Protein AF-A0A661STV4-F1 (afdb_monomer_lite)

Secondary structure (DSSP, 8-state):
--------------------PPP----------------------SSSHHHHHHHHHHHHHHHHHHHSHHHHHHHHHHHHHTTGGG---S-------HHHHHHHHHHHHHHHHHHHHHHHHHHHHHHHHHHHHHHHHHHHHHHHHPEEETTEEE--HHHHHHHHHHHHHHHHHHHHHHHHHHHTHHHHHHHHHHHHHHH--

Foldseek 3Di:
DDDDDDDDDDDDDDDDDDDDDPDDPDDDDDDDDDDDDDDDDDDDDPPPVVVVVVVVVVVVVVVVCVVPVPVVVVVVVVCVVVVVVPCPDVPDPPDDPVVVVVVVVVLVVLLVVLCVVCVVLVVVLVVLVVVLVVLVVVLVVLVVQWDQDPNDTDDPPVSVVVNVVSVVVNVVSVVVNVVSCVVCVVSVVVSVVSVVVVVVD

pLDDT: mean 72.21, std 23.41, range [28.67, 97.69]

Radius of gyration: 39.23 Å; chains: 1; bounding box: 104×73×67 Å

Sequence (201 aa):
MPGNLSLVTTALPRNAYCKALPHSQRKQNRFSGSSGIKQFGHYQNHAASSRIRLAETGIWVKSYFDRWPMQELNLRDLKSRVNIHRIVGYGKKTVDNTTVLMKIERLRSQIHRLENVLEEPLHQIREMENTLQIRIREETTYREKSRVVNGERKLSEDDMRMFQGIQKEISSLRRQIRNIRKADAKLFTSLKKKGRVRKNH

Structure (mmCIF, N/CA/C/O backbone):
data_AF-A0A661STV4-F1
#
_entry.id   AF-A0A661STV4-F1
#
loop_
_atom_site.group_PDB
_atom_site.id
_atom_site.type_symbol
_atom_site.label_atom_id
_atom_site.label_alt_id
_atom_site.label_comp_id
_atom_site.label_asym_id
_atom_site.label_entity_id
_atom_site.label_seq_id
_atom_site.pdbx_PDB_ins_code
_atom_site.Cartn_x
_atom_site.Cartn_y
_atom_site.Cartn_z
_atom_site.occupancy
_atom_site.B_iso_or_equiv
_atom_site.auth_seq_id
_atom_site.auth_comp_id
_atom_site.auth_asym_id
_atom_site.auth_atom_id
_atom_site.pdbx_PDB_model_num
ATOM 1 N N . MET A 1 1 ? -63.245 -7.785 -0.613 1.00 40.22 1 MET A N 1
ATOM 2 C CA . MET A 1 1 ? -63.088 -9.228 -0.882 1.00 40.22 1 MET A CA 1
ATOM 3 C C . MET A 1 1 ? -61.898 -9.744 -0.079 1.00 40.22 1 MET A C 1
ATOM 5 O O . MET A 1 1 ? -60.871 -9.074 -0.097 1.00 40.22 1 MET A O 1
ATOM 9 N N . PRO A 1 2 ? -62.084 -10.825 0.695 1.00 44.31 2 PRO A N 1
ATOM 10 C CA . PRO A 1 2 ? -61.129 -11.383 1.659 1.00 44.31 2 PRO A CA 1
ATOM 11 C C . PRO A 1 2 ? -60.195 -12.440 1.031 1.00 44.31 2 PRO A C 1
ATOM 13 O O . PRO A 1 2 ? -60.427 -12.868 -0.096 1.00 44.31 2 PRO A O 1
ATOM 16 N N . GLY A 1 3 ? -59.194 -12.895 1.798 1.00 39.47 3 GLY A N 1
ATOM 17 C CA . GLY A 1 3 ? -58.366 -14.085 1.519 1.00 39.47 3 GLY A CA 1
ATOM 18 C C . GLY A 1 3 ? -56.873 -13.799 1.718 1.00 39.47 3 GLY A C 1
ATOM 19 O O . GLY A 1 3 ? -56.217 -13.343 0.794 1.00 39.47 3 GLY A O 1
ATOM 20 N N . ASN A 1 4 ? -56.311 -13.841 2.932 1.00 41.31 4 ASN A N 1
ATOM 21 C CA . ASN A 1 4 ? -55.868 -15.046 3.655 1.00 41.31 4 ASN A CA 1
ATOM 22 C C . ASN A 1 4 ? -55.255 -16.127 2.748 1.00 41.31 4 ASN A C 1
ATOM 24 O O . ASN A 1 4 ? -55.989 -16.813 2.048 1.00 41.31 4 ASN A O 1
ATOM 28 N N . LEU A 1 5 ? -53.940 -16.350 2.858 1.00 45.88 5 LEU A N 1
ATOM 29 C CA . LEU A 1 5 ? -53.391 -17.566 3.476 1.00 45.88 5 LEU A CA 1
ATOM 30 C C . LEU A 1 5 ? -51.859 -17.500 3.589 1.00 45.88 5 LEU A C 1
ATOM 32 O O . LEU A 1 5 ? -51.120 -17.247 2.644 1.00 45.88 5 LEU A O 1
ATOM 36 N N . SER A 1 6 ? -51.433 -17.744 4.819 1.00 40.12 6 SER A N 1
ATOM 37 C CA . SER A 1 6 ? -50.102 -18.073 5.301 1.00 40.12 6 SER A CA 1
ATOM 38 C C . SER A 1 6 ? -49.482 -19.285 4.608 1.00 40.12 6 SER A C 1
ATOM 40 O O . SER A 1 6 ? -50.189 -20.260 4.375 1.00 40.12 6 SER A O 1
ATOM 42 N N . LEU A 1 7 ? -48.151 -19.315 4.506 1.00 43.03 7 LEU A N 1
ATOM 43 C CA . LEU A 1 7 ? -47.378 -20.519 4.827 1.00 43.03 7 LEU A CA 1
ATOM 44 C C . LEU A 1 7 ? -46.035 -20.119 5.452 1.00 43.03 7 LEU A C 1
ATOM 46 O O . LEU A 1 7 ? -45.135 -19.588 4.807 1.00 43.03 7 LEU A O 1
ATOM 50 N N . VAL A 1 8 ? -45.959 -20.367 6.756 1.00 40.41 8 VAL A N 1
ATOM 51 C CA . VAL A 1 8 ? -44.744 -20.472 7.559 1.00 40.41 8 VAL A CA 1
ATOM 52 C C . VAL A 1 8 ? -44.297 -21.928 7.489 1.00 40.41 8 VAL A C 1
ATOM 54 O O . VAL A 1 8 ? -45.077 -22.812 7.831 1.00 40.41 8 VAL A O 1
ATOM 57 N N . THR A 1 9 ? -43.052 -22.190 7.104 1.00 40.06 9 THR A N 1
ATOM 58 C CA . THR A 1 9 ? -42.306 -23.428 7.419 1.00 40.06 9 THR A CA 1
ATOM 59 C C . THR A 1 9 ? -40.822 -23.049 7.277 1.00 40.06 9 THR A C 1
ATOM 61 O O . THR A 1 9 ? -40.407 -22.629 6.203 1.00 40.06 9 THR A O 1
ATOM 64 N N . THR A 1 10 ? -40.077 -22.784 8.362 1.00 41.38 10 THR A N 1
ATOM 65 C CA . THR A 1 10 ? -39.193 -23.740 9.082 1.00 41.38 10 THR A CA 1
ATOM 66 C C . THR A 1 10 ? -38.389 -24.634 8.108 1.00 41.38 10 THR A C 1
ATOM 68 O O . THR A 1 10 ? -38.932 -25.166 7.159 1.00 41.38 10 THR A O 1
ATOM 71 N N . ALA A 1 11 ? -37.081 -24.866 8.197 1.00 37.38 11 ALA A N 1
ATOM 72 C CA . ALA A 1 11 ? -36.152 -24.851 9.307 1.00 37.38 11 ALA A CA 1
ATOM 73 C C . ALA A 1 11 ? -34.692 -24.755 8.798 1.00 37.38 11 ALA A C 1
ATOM 75 O O . ALA A 1 11 ? -34.393 -24.814 7.610 1.00 37.38 11 ALA A O 1
ATOM 76 N N . LEU A 1 12 ? -33.818 -24.598 9.783 1.00 42.03 12 LEU A N 1
ATOM 77 C CA . LEU A 1 12 ? -32.380 -24.340 9.808 1.00 42.03 12 LEU A CA 1
ATOM 78 C C . LEU A 1 12 ? -31.441 -25.328 9.068 1.00 42.03 12 LEU A C 1
ATOM 80 O O . LEU A 1 12 ? -31.819 -26.457 8.765 1.00 42.03 12 LEU A O 1
ATOM 84 N N . PRO A 1 13 ? -30.165 -24.922 8.877 1.00 54.53 13 PRO A N 1
ATOM 85 C CA . PRO A 1 13 ? -29.082 -25.724 8.305 1.00 54.53 13 PRO A CA 1
ATOM 86 C C . PRO A 1 13 ? -28.413 -26.647 9.342 1.00 54.53 13 PRO A C 1
ATOM 88 O O . PRO A 1 13 ? -28.417 -26.331 10.532 1.00 54.53 13 PRO A O 1
ATOM 91 N N . ARG A 1 14 ? -27.771 -27.737 8.886 1.00 36.31 14 ARG A N 1
ATOM 92 C CA . ARG A 1 14 ? -26.650 -28.488 9.522 1.00 36.31 14 ARG A CA 1
ATOM 93 C C . ARG A 1 14 ? -26.312 -29.700 8.627 1.00 36.31 14 ARG A C 1
ATOM 95 O O . ARG A 1 14 ? -27.202 -30.472 8.321 1.00 36.31 14 ARG A O 1
ATOM 102 N N . ASN A 1 15 ? -25.144 -29.760 7.985 1.00 38.25 15 ASN A N 1
ATOM 103 C CA . ASN A 1 15 ? -23.837 -30.242 8.473 1.00 38.25 15 ASN A CA 1
ATOM 104 C C . ASN A 1 15 ? -23.651 -31.779 8.357 1.00 38.25 15 ASN A C 1
ATOM 106 O O . ASN A 1 15 ? -24.585 -32.521 8.630 1.00 38.25 15 ASN A O 1
ATOM 110 N N . ALA A 1 16 ? -22.410 -32.200 8.050 1.00 33.66 16 ALA A N 1
ATOM 111 C CA . ALA A 1 16 ? -21.888 -33.573 7.842 1.00 33.66 16 ALA A CA 1
ATOM 112 C C . ALA A 1 16 ? -22.221 -34.195 6.463 1.00 33.66 16 ALA A C 1
ATOM 114 O O . ALA A 1 16 ? -23.357 -34.146 6.023 1.00 33.66 16 ALA A O 1
ATOM 115 N N . TYR A 1 17 ? -21.304 -34.752 5.663 1.00 38.09 17 TYR A N 1
ATOM 116 C CA . TYR A 1 17 ? -20.120 -35.588 5.918 1.00 38.09 17 TYR A CA 1
ATOM 117 C C . TYR A 1 17 ? -19.019 -35.265 4.875 1.00 38.09 17 TYR A C 1
ATOM 119 O O . TYR A 1 17 ? -19.304 -35.059 3.704 1.00 38.09 17 TYR A O 1
ATOM 127 N N . CYS A 1 18 ? -17.766 -35.007 5.258 1.00 32.16 18 CYS A N 1
ATOM 128 C CA . CYS A 1 18 ? -16.671 -35.982 5.381 1.00 32.16 18 CYS A CA 1
ATOM 129 C C . CYS A 1 18 ? -16.385 -36.883 4.151 1.00 32.16 18 CYS A C 1
ATOM 131 O O . CYS A 1 18 ? -17.107 -37.836 3.900 1.00 32.16 18 CYS A O 1
ATOM 133 N N . LYS A 1 19 ? -15.169 -36.683 3.603 1.00 33.97 19 LYS A N 1
ATOM 134 C CA . LYS A 1 19 ? -14.224 -37.671 3.027 1.00 33.97 19 LYS A CA 1
ATOM 135 C C . LYS A 1 19 ? -14.472 -38.206 1.605 1.00 33.97 19 LYS A C 1
ATOM 137 O O . LYS A 1 19 ? -15.307 -39.070 1.399 1.00 33.97 19 LYS A O 1
ATOM 142 N N . ALA A 1 20 ? -13.539 -37.873 0.706 1.00 35.28 20 ALA A N 1
ATOM 143 C CA . ALA A 1 20 ? -12.872 -38.852 -0.162 1.00 35.28 20 ALA A CA 1
ATOM 144 C C . ALA A 1 20 ? -11.516 -38.299 -0.651 1.00 35.28 20 ALA A C 1
ATOM 146 O O . ALA A 1 20 ? -11.423 -37.612 -1.662 1.00 35.28 20 ALA A O 1
ATOM 147 N N . LEU A 1 21 ? -10.456 -38.589 0.109 1.00 43.12 21 LEU A N 1
ATOM 148 C CA . LEU A 1 21 ? -9.083 -38.642 -0.402 1.00 43.12 21 LEU A CA 1
ATOM 149 C C . LEU A 1 21 ? -8.910 -40.005 -1.088 1.00 43.12 21 LEU A C 1
ATOM 151 O O . LEU A 1 21 ? -9.253 -41.014 -0.461 1.00 43.12 21 LEU A O 1
ATOM 155 N N . PRO A 1 22 ? -8.367 -40.093 -2.311 1.00 35.78 22 PRO A N 1
ATOM 156 C CA . PRO A 1 22 ? -8.015 -41.382 -2.875 1.00 35.78 22 PRO A CA 1
ATOM 157 C C . PRO A 1 22 ? -6.810 -41.993 -2.148 1.00 35.78 22 PRO A C 1
ATOM 159 O O . PRO A 1 22 ? -5.836 -41.337 -1.779 1.00 35.78 22 PRO A O 1
ATOM 162 N N . HIS A 1 23 ? -6.965 -43.288 -1.912 1.00 34.97 23 HIS A N 1
ATOM 163 C CA . HIS A 1 23 ? -6.153 -44.190 -1.117 1.00 34.97 23 HIS A CA 1
ATOM 164 C C . HIS A 1 23 ? -4.675 -44.275 -1.533 1.00 34.97 23 HIS A C 1
ATOM 166 O O . HIS A 1 23 ? -4.326 -44.548 -2.677 1.00 34.97 23 HIS A O 1
ATOM 172 N N . SER A 1 24 ? -3.831 -44.162 -0.508 1.00 33.94 24 SER A N 1
ATOM 173 C CA . SER A 1 24 ? -2.574 -44.884 -0.278 1.00 33.94 24 SER A CA 1
ATOM 174 C C . SER A 1 24 ? -2.445 -46.225 -1.031 1.00 33.94 24 SER A C 1
ATOM 176 O O . SER A 1 24 ? -3.222 -47.149 -0.789 1.00 33.94 24 SER A O 1
ATOM 178 N N . GLN A 1 25 ? -1.351 -46.397 -1.779 1.00 33.28 25 GLN A N 1
ATOM 179 C CA . GLN A 1 25 ? -0.670 -47.691 -1.892 1.00 33.28 25 GLN A CA 1
ATOM 180 C C . GLN A 1 25 ? 0.530 -47.701 -0.943 1.00 33.28 25 GLN A C 1
ATOM 182 O O . GLN A 1 25 ? 1.659 -47.375 -1.299 1.00 33.28 25 GLN A O 1
ATOM 187 N N . ARG A 1 26 ? 0.254 -48.072 0.308 1.00 31.66 26 ARG A N 1
ATOM 188 C CA . ARG A 1 26 ? 1.242 -48.445 1.317 1.00 31.66 26 ARG A CA 1
ATOM 189 C C . ARG A 1 26 ? 1.354 -49.969 1.287 1.00 31.66 26 ARG A C 1
ATOM 191 O O . ARG A 1 26 ? 0.558 -50.654 1.925 1.00 31.66 26 ARG A O 1
ATOM 198 N N . LYS A 1 27 ? 2.316 -50.514 0.534 1.00 35.72 27 LYS A N 1
ATOM 199 C CA . LYS A 1 27 ? 2.689 -51.925 0.693 1.00 35.72 27 LYS A CA 1
ATOM 200 C C . LYS A 1 27 ? 3.494 -52.071 1.977 1.00 35.72 27 LYS A C 1
ATOM 202 O O . LYS A 1 27 ? 4.561 -51.490 2.152 1.00 35.72 27 LYS A O 1
ATOM 207 N N . GLN A 1 28 ? 2.879 -52.816 2.882 1.00 31.44 28 GLN A N 1
ATOM 208 C CA . GLN A 1 28 ? 3.461 -53.381 4.080 1.00 31.44 28 GLN A CA 1
ATOM 209 C C . GLN A 1 28 ? 4.640 -54.272 3.685 1.00 31.44 28 GLN A C 1
ATOM 211 O O . GLN A 1 28 ? 4.522 -55.036 2.734 1.00 31.44 28 GLN A O 1
ATOM 216 N N . ASN A 1 29 ? 5.716 -54.237 4.461 1.00 29.94 29 ASN A N 1
ATOM 217 C CA . ASN A 1 29 ? 6.386 -55.470 4.838 1.00 29.94 29 ASN A CA 1
ATOM 218 C C . ASN A 1 29 ? 6.740 -55.379 6.317 1.00 29.94 29 ASN A C 1
ATOM 220 O O . ASN A 1 29 ? 7.403 -54.449 6.775 1.00 29.94 29 ASN A O 1
ATOM 224 N N . ARG A 1 30 ? 6.152 -56.319 7.055 1.00 29.11 30 ARG A N 1
ATOM 225 C CA . ARG A 1 30 ? 6.321 -56.523 8.484 1.00 29.11 30 ARG A CA 1
ATOM 226 C C . ARG A 1 30 ? 7.700 -57.109 8.742 1.00 29.11 30 ARG A C 1
ATOM 228 O O . ARG A 1 30 ? 8.159 -57.988 8.022 1.00 29.11 30 ARG A O 1
ATOM 235 N N . PHE A 1 31 ? 8.284 -56.622 9.824 1.00 31.67 31 PHE A N 1
ATOM 236 C CA . PHE A 1 31 ? 9.332 -57.269 10.591 1.00 31.67 31 PHE A CA 1
ATOM 237 C C . PHE A 1 31 ? 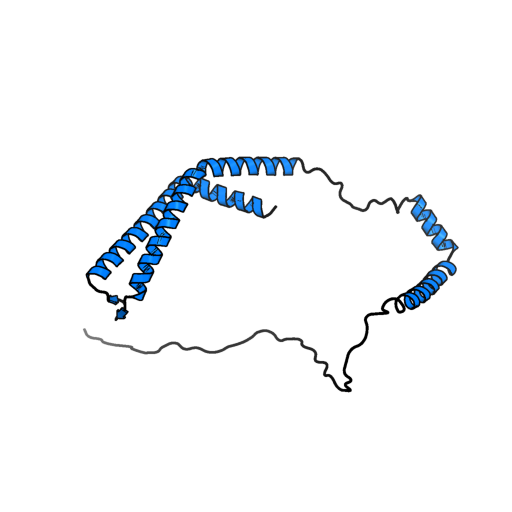8.874 -58.637 11.115 1.00 31.67 31 PHE A C 1
ATOM 239 O O . PHE A 1 31 ? 7.777 -58.741 11.665 1.00 31.67 31 PHE A O 1
ATOM 246 N N . SER A 1 32 ? 9.769 -59.624 11.076 1.00 30.95 32 SER A N 1
ATOM 247 C CA . SER A 1 32 ? 9.857 -60.652 12.117 1.00 30.95 32 SER A CA 1
ATOM 248 C C . SER A 1 32 ? 11.267 -61.241 12.187 1.00 30.95 32 SER A C 1
ATOM 250 O O . SER A 1 32 ? 11.716 -61.884 11.242 1.00 30.95 32 SER A O 1
ATOM 252 N N . GLY A 1 33 ? 11.891 -61.049 13.350 1.00 28.67 33 GLY A N 1
ATOM 253 C CA . GLY A 1 33 ? 13.031 -61.805 13.870 1.00 28.67 33 GLY A CA 1
ATOM 254 C C . GLY A 1 33 ? 14.403 -61.223 13.524 1.00 28.67 33 GLY A C 1
ATOM 255 O O . GLY A 1 33 ? 14.668 -60.888 12.382 1.00 28.67 33 GLY A O 1
ATOM 256 N N . SER A 1 34 ? 15.354 -61.065 14.435 1.00 30.17 34 SER A N 1
ATOM 257 C CA . SER A 1 34 ? 15.428 -61.319 15.874 1.00 30.17 34 SER A CA 1
ATOM 258 C C . SER A 1 34 ? 16.732 -60.668 16.355 1.00 30.17 34 SER A C 1
ATOM 260 O O . SER A 1 34 ? 17.694 -60.637 15.594 1.00 30.17 34 SER A O 1
ATOM 262 N N . SER A 1 35 ? 16.763 -60.225 17.616 1.00 32.69 35 SER A N 1
ATOM 263 C CA . SER A 1 35 ? 17.983 -60.015 18.424 1.00 32.69 35 SER A CA 1
ATOM 264 C C . SER A 1 35 ? 18.888 -58.859 17.952 1.00 32.69 35 SER A C 1
ATOM 266 O O . SER A 1 35 ? 19.599 -58.948 16.967 1.00 32.69 35 SER A O 1
ATOM 268 N N . GLY A 1 36 ? 18.916 -57.688 18.585 1.00 36.34 36 GLY A N 1
ATOM 269 C CA . GLY A 1 36 ? 19.215 -57.523 20.001 1.00 36.34 36 GLY A CA 1
ATOM 270 C C . GLY A 1 36 ? 20.688 -57.841 20.256 1.00 36.34 36 GLY A C 1
ATOM 271 O O . GLY A 1 36 ? 20.988 -58.999 20.488 1.00 36.34 36 GLY A O 1
ATOM 272 N N . ILE A 1 37 ? 21.568 -56.834 20.215 1.00 38.31 37 ILE A N 1
ATOM 273 C CA . ILE A 1 37 ? 22.727 -56.658 21.108 1.00 38.31 37 ILE A CA 1
ATOM 274 C C . ILE A 1 37 ? 23.196 -55.202 21.003 1.00 38.31 37 ILE A C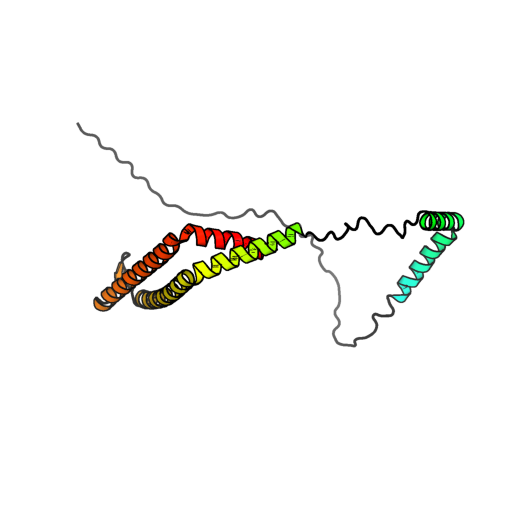 1
ATOM 276 O O . ILE A 1 37 ? 23.176 -54.554 19.960 1.00 38.31 37 ILE A O 1
ATOM 280 N N . LYS A 1 38 ? 23.518 -54.699 22.183 1.00 40.44 38 LYS A N 1
ATOM 281 C CA . LYS A 1 38 ? 23.899 -53.353 22.560 1.00 40.44 38 LYS A CA 1
ATOM 282 C C . LYS A 1 38 ? 25.347 -53.019 22.163 1.00 40.44 38 LYS A C 1
ATOM 284 O O . LYS A 1 38 ? 26.214 -53.875 22.227 1.00 40.44 38 LYS A O 1
ATOM 289 N N . GLN A 1 39 ? 25.548 -51.712 21.987 1.00 37.19 39 GLN A N 1
ATOM 290 C CA . GLN A 1 39 ? 26.718 -50.909 22.370 1.00 37.19 39 GLN A CA 1
ATOM 291 C C . GLN A 1 39 ? 27.986 -50.857 21.493 1.00 37.19 39 GLN A C 1
ATOM 293 O O . GLN A 1 39 ? 28.575 -51.857 21.117 1.00 37.19 39 GLN A O 1
ATOM 298 N N . PHE A 1 40 ? 28.367 -49.587 21.272 1.00 38.00 40 PHE A N 1
ATOM 299 C CA . PHE A 1 40 ? 29.694 -48.966 21.180 1.00 38.00 40 PHE A CA 1
ATOM 300 C C . PHE A 1 40 ? 30.842 -49.733 20.521 1.00 38.00 40 PHE A C 1
ATOM 302 O O . PHE A 1 40 ? 31.336 -50.722 21.044 1.00 38.00 40 PHE A O 1
ATOM 309 N N . GLY A 1 41 ? 31.416 -49.119 19.486 1.00 34.44 41 GLY A N 1
ATOM 310 C CA . GLY A 1 41 ? 32.801 -49.393 19.129 1.00 34.44 41 GLY A CA 1
ATOM 311 C C . GLY A 1 41 ? 33.175 -48.944 17.730 1.00 34.44 41 GLY A C 1
ATOM 312 O O . GLY A 1 41 ? 32.819 -49.591 16.758 1.00 34.44 41 GLY A O 1
ATOM 313 N N . HIS A 1 42 ? 33.965 -47.877 17.678 1.00 32.47 42 HIS A N 1
ATOM 314 C CA . HIS A 1 42 ? 34.973 -47.613 16.654 1.00 32.47 42 HIS A CA 1
ATOM 315 C C . HIS A 1 42 ? 34.520 -47.347 15.209 1.00 32.47 42 HIS A C 1
ATOM 317 O O . HIS A 1 42 ? 34.250 -48.231 14.402 1.00 32.47 42 HIS A O 1
ATOM 323 N N . TYR A 1 43 ? 34.636 -46.068 14.841 1.00 46.97 43 TYR A N 1
ATOM 324 C CA . TYR A 1 43 ? 35.084 -45.681 13.508 1.00 46.97 43 TYR A CA 1
ATOM 325 C C . TYR A 1 43 ? 36.325 -46.499 13.137 1.00 46.97 43 TYR A C 1
ATOM 327 O O . TYR A 1 43 ? 37.353 -46.336 13.787 1.00 46.97 43 TYR A O 1
ATOM 335 N N . GLN A 1 44 ? 36.223 -47.338 12.106 1.00 46.94 44 GLN A N 1
ATOM 336 C CA . GLN A 1 44 ? 37.206 -47.520 11.030 1.00 46.94 44 GLN A CA 1
ATOM 337 C C . GLN A 1 44 ? 36.792 -48.697 10.127 1.00 46.94 44 GLN A C 1
ATOM 339 O O . GLN A 1 44 ? 36.216 -49.674 10.591 1.00 46.94 44 GLN A O 1
ATOM 344 N N . ASN A 1 45 ? 37.151 -48.597 8.838 1.00 43.81 45 ASN A N 1
ATOM 345 C CA . ASN A 1 45 ? 37.122 -49.646 7.797 1.00 43.81 45 ASN A CA 1
ATOM 346 C C . ASN A 1 45 ? 35.929 -49.687 6.814 1.00 43.81 45 ASN A C 1
ATOM 348 O O . ASN A 1 45 ? 35.360 -50.740 6.554 1.00 43.81 45 ASN A O 1
ATOM 352 N N . HIS A 1 46 ? 35.647 -48.574 6.123 1.00 47.78 46 HIS A N 1
ATOM 353 C CA . HIS A 1 46 ? 34.870 -48.594 4.863 1.00 47.78 46 HIS A CA 1
ATOM 354 C C . HIS A 1 46 ? 35.726 -48.763 3.585 1.00 47.78 46 HIS A C 1
ATOM 356 O O . HIS A 1 46 ? 35.180 -48.835 2.486 1.00 47.78 46 HIS A O 1
ATOM 362 N N . ALA A 1 47 ? 37.055 -48.873 3.689 1.00 49.09 47 ALA A N 1
ATOM 363 C CA . ALA A 1 47 ? 37.950 -48.903 2.521 1.00 49.09 47 ALA A CA 1
ATOM 364 C C . ALA A 1 47 ? 38.214 -50.306 1.925 1.00 49.09 47 ALA A C 1
ATOM 366 O O . ALA A 1 47 ? 38.730 -50.408 0.815 1.00 49.09 47 ALA A O 1
ATOM 367 N N . ALA A 1 48 ? 37.861 -51.394 2.619 1.00 48.75 48 ALA A N 1
ATOM 368 C CA . ALA A 1 48 ? 38.152 -52.755 2.143 1.00 48.75 48 ALA A CA 1
ATOM 369 C C . ALA A 1 48 ? 37.056 -53.348 1.228 1.00 48.75 48 ALA A C 1
ATOM 371 O O . ALA A 1 48 ? 37.338 -54.232 0.423 1.00 48.75 48 ALA A O 1
ATOM 372 N N . SER A 1 49 ? 35.818 -52.837 1.282 1.00 46.38 49 SER A N 1
ATOM 373 C CA . SER A 1 49 ? 34.677 -53.384 0.516 1.00 46.38 49 SER A CA 1
ATOM 374 C C . SER A 1 49 ? 34.539 -52.816 -0.912 1.00 46.38 49 SER A C 1
ATOM 376 O O . SER A 1 49 ? 33.770 -53.330 -1.729 1.00 46.38 49 SER A O 1
ATOM 378 N N . SER A 1 50 ? 35.293 -51.766 -1.249 1.00 48.62 50 SER A N 1
ATOM 379 C CA . SER A 1 50 ? 35.340 -51.171 -2.594 1.00 48.62 50 SER A CA 1
ATOM 380 C C . SER A 1 50 ? 36.427 -51.780 -3.487 1.00 48.62 50 SER A C 1
ATOM 382 O O . SER A 1 50 ? 36.262 -51.801 -4.703 1.00 48.62 50 SER A O 1
ATOM 384 N N . ARG A 1 51 ? 37.504 -52.341 -2.914 1.00 45.78 51 ARG A N 1
ATOM 385 C CA . ARG A 1 51 ? 38.595 -52.968 -3.690 1.00 45.78 51 ARG A CA 1
ATOM 386 C C . ARG A 1 51 ? 38.198 -54.286 -4.352 1.00 45.78 51 ARG A C 1
ATOM 388 O O . ARG A 1 51 ? 38.590 -54.521 -5.488 1.00 45.78 51 ARG A O 1
ATOM 395 N N . ILE A 1 52 ? 37.394 -55.112 -3.683 1.00 49.81 52 ILE A N 1
ATOM 396 C CA . ILE A 1 52 ? 36.998 -56.431 -4.211 1.00 49.81 52 ILE A CA 1
ATOM 397 C C . ILE A 1 52 ? 36.022 -56.279 -5.397 1.00 49.81 52 ILE A C 1
ATOM 399 O O . ILE A 1 52 ? 36.162 -56.969 -6.400 1.00 49.81 52 ILE A O 1
ATOM 403 N N . ARG A 1 53 ? 35.125 -55.279 -5.370 1.00 48.38 53 ARG A N 1
ATOM 404 C CA . ARG A 1 53 ? 34.197 -54.984 -6.486 1.00 48.38 53 ARG A CA 1
ATOM 405 C C . ARG A 1 53 ? 34.863 -54.371 -7.730 1.00 48.38 53 ARG A C 1
ATOM 407 O O . ARG A 1 53 ? 34.335 -54.497 -8.835 1.00 48.38 53 ARG A O 1
ATOM 414 N N . LEU A 1 54 ? 36.014 -53.714 -7.579 1.00 50.75 54 LEU A N 1
ATOM 415 C CA . LEU A 1 54 ? 36.766 -53.137 -8.704 1.00 50.75 54 LEU A CA 1
ATOM 416 C C . LEU A 1 54 ? 37.602 -54.188 -9.457 1.00 50.75 54 LEU A C 1
ATOM 418 O O . LEU A 1 54 ? 37.841 -54.035 -10.652 1.00 50.75 54 LEU A O 1
ATOM 422 N N . ALA A 1 55 ? 38.017 -55.266 -8.785 1.00 53.53 55 ALA A N 1
ATOM 423 C CA . ALA A 1 55 ? 38.795 -56.337 -9.408 1.00 53.53 55 ALA A CA 1
ATOM 424 C C . ALA A 1 55 ? 37.935 -57.228 -10.323 1.00 53.53 55 ALA A C 1
ATOM 426 O O . ALA A 1 55 ? 38.335 -57.524 -11.446 1.00 53.53 55 ALA A O 1
ATOM 427 N N . GLU A 1 56 ? 36.726 -57.596 -9.888 1.00 54.75 56 GLU A N 1
ATOM 428 C CA . GLU A 1 56 ? 35.815 -58.427 -10.689 1.00 54.75 56 GLU A CA 1
ATOM 429 C C . GLU A 1 56 ? 35.344 -57.702 -11.956 1.00 54.75 56 GLU A C 1
ATOM 431 O O . GLU A 1 56 ? 35.357 -58.268 -13.047 1.00 54.75 56 GLU A O 1
ATOM 436 N N . THR A 1 57 ? 35.002 -56.416 -11.846 1.00 57.38 57 THR A N 1
ATOM 437 C CA . THR A 1 57 ? 34.575 -55.605 -12.997 1.00 57.38 57 THR A CA 1
ATOM 438 C C . THR A 1 57 ? 35.696 -55.406 -14.020 1.00 57.38 57 THR A C 1
ATOM 440 O O . THR A 1 57 ? 35.435 -55.466 -15.220 1.00 57.38 57 THR A O 1
ATOM 443 N N . GLY A 1 58 ? 36.950 -55.260 -13.578 1.00 65.44 58 GLY A N 1
ATOM 444 C CA . GLY A 1 58 ? 38.110 -55.168 -14.469 1.00 65.44 58 GLY A CA 1
ATOM 445 C C . GLY A 1 58 ? 38.359 -56.438 -15.291 1.00 65.44 58 GLY A C 1
ATOM 446 O O . GLY A 1 58 ? 38.711 -56.341 -16.466 1.00 65.44 58 GLY A O 1
ATOM 447 N N . ILE A 1 59 ? 38.126 -57.622 -14.712 1.00 69.88 59 ILE A N 1
ATOM 448 C CA . ILE A 1 59 ? 38.315 -58.914 -15.394 1.00 69.88 59 ILE A CA 1
ATOM 449 C C . ILE A 1 59 ? 37.261 -59.112 -16.488 1.00 69.88 59 ILE A C 1
ATOM 451 O O . ILE A 1 59 ? 37.613 -59.459 -17.615 1.00 69.88 59 ILE A O 1
ATOM 455 N N . TRP A 1 60 ? 35.987 -58.820 -16.204 1.00 65.00 60 TRP A N 1
ATOM 456 C CA . TRP A 1 60 ? 34.916 -58.926 -17.202 1.00 65.00 60 TRP A CA 1
ATOM 457 C C . TRP A 1 60 ? 35.082 -57.915 -18.340 1.00 65.00 60 TRP A C 1
ATOM 459 O O . TRP A 1 60 ? 34.966 -58.282 -19.509 1.00 65.00 60 TRP A O 1
ATOM 469 N N . VAL A 1 61 ? 35.452 -56.672 -18.024 1.00 68.00 61 VAL A N 1
ATOM 470 C CA . VAL A 1 61 ? 35.741 -55.640 -19.033 1.00 68.00 61 VAL A CA 1
ATOM 471 C C . VAL A 1 61 ? 36.938 -56.039 -19.898 1.00 68.00 61 VAL A C 1
ATOM 473 O O . VAL A 1 61 ? 36.862 -55.961 -21.122 1.00 68.00 61 VAL A O 1
ATOM 476 N N . LYS A 1 62 ? 38.023 -56.534 -19.292 1.00 69.75 62 LYS A N 1
ATOM 477 C CA . LYS A 1 62 ? 39.197 -57.002 -20.036 1.00 69.75 62 LYS A CA 1
ATOM 478 C C . LYS A 1 62 ? 38.860 -58.201 -20.925 1.00 69.75 62 LYS A C 1
ATOM 480 O O . LYS A 1 62 ? 39.206 -58.189 -22.098 1.00 69.75 62 LYS A O 1
ATOM 485 N N . SER A 1 63 ? 38.105 -59.177 -20.419 1.00 73.25 63 SER A N 1
ATOM 486 C CA . SER A 1 63 ? 37.666 -60.333 -21.214 1.00 73.25 63 SER A CA 1
ATOM 487 C C . SER A 1 63 ? 36.748 -59.952 -22.383 1.00 73.25 63 SER A C 1
ATOM 489 O O . SER A 1 63 ? 36.819 -60.575 -23.437 1.00 73.25 63 SER A O 1
ATOM 491 N N . TYR A 1 64 ? 35.937 -58.897 -22.242 1.00 71.38 64 TYR A N 1
ATOM 492 C CA . TYR A 1 64 ? 35.122 -58.351 -23.328 1.00 71.38 64 TYR A CA 1
ATOM 493 C C . TYR A 1 64 ? 35.988 -57.772 -24.460 1.00 71.38 64 TYR A C 1
ATOM 495 O O . TYR A 1 64 ? 35.766 -58.099 -25.624 1.00 71.38 64 TYR A O 1
ATOM 503 N N . PHE A 1 65 ? 37.013 -56.977 -24.128 1.00 67.94 65 PHE A N 1
ATOM 504 C CA . PHE A 1 65 ? 37.934 -56.413 -25.124 1.00 67.94 65 PHE A CA 1
ATOM 505 C C . PHE A 1 65 ? 38.884 -57.463 -25.725 1.00 67.94 65 PHE A C 1
ATOM 507 O O . PHE A 1 65 ? 39.127 -57.442 -26.932 1.00 67.94 65 PHE A O 1
ATOM 514 N N . ASP A 1 66 ? 39.356 -58.420 -24.921 1.00 71.75 66 ASP A N 1
ATOM 515 C CA . ASP A 1 66 ? 40.229 -59.517 -25.366 1.00 71.75 66 ASP A CA 1
ATOM 516 C C . ASP A 1 66 ? 39.504 -60.476 -26.330 1.00 71.75 66 ASP A C 1
ATOM 518 O O . ASP A 1 66 ? 40.139 -61.119 -27.164 1.00 71.75 66 ASP A O 1
ATOM 522 N N . ARG A 1 67 ? 38.167 -60.561 -26.256 1.00 76.81 67 ARG A N 1
ATOM 523 C CA . ARG A 1 67 ? 37.351 -61.402 -27.146 1.00 76.81 67 ARG A CA 1
ATOM 524 C C . ARG A 1 67 ? 37.214 -60.825 -28.554 1.00 76.81 67 ARG A C 1
ATOM 526 O O . ARG A 1 67 ? 37.004 -61.596 -29.488 1.00 76.81 67 ARG A O 1
ATOM 533 N N . TRP A 1 68 ? 37.330 -59.501 -28.717 1.00 72.81 68 TRP A N 1
ATOM 534 C CA . TRP A 1 68 ? 37.200 -58.857 -30.028 1.00 72.81 68 TRP A CA 1
ATOM 535 C C . TRP A 1 68 ? 38.202 -57.724 -30.314 1.00 72.81 68 TRP A C 1
ATOM 537 O O . TRP A 1 68 ? 37.815 -56.614 -30.696 1.00 72.81 68 TRP A O 1
ATOM 547 N N . PRO A 1 69 ? 39.515 -57.999 -30.221 1.00 70.31 69 PRO A N 1
ATOM 548 C CA . PRO A 1 69 ? 40.541 -56.960 -30.255 1.00 70.31 69 PRO A CA 1
ATOM 549 C C . PRO A 1 69 ? 40.559 -56.201 -31.584 1.00 70.31 69 PRO A C 1
ATOM 551 O O . PRO A 1 69 ? 40.689 -54.981 -31.604 1.00 70.31 69 PRO A O 1
ATOM 554 N N . MET A 1 70 ? 40.356 -56.903 -32.701 1.00 69.69 70 MET A N 1
ATOM 555 C CA . MET A 1 70 ? 40.424 -56.304 -34.037 1.00 69.69 70 MET A CA 1
ATOM 556 C C . MET A 1 70 ? 39.271 -55.328 -34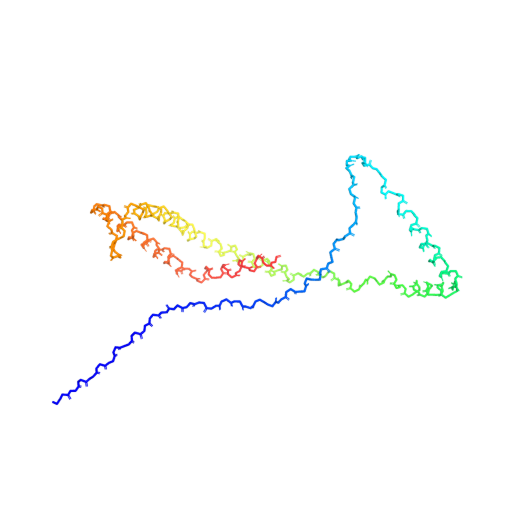.312 1.00 69.69 70 MET A C 1
ATOM 558 O O . MET A 1 70 ? 39.451 -54.317 -34.983 1.00 69.69 70 MET A O 1
ATOM 562 N N . GLN A 1 71 ? 38.075 -55.612 -33.796 1.00 75.88 71 GLN A N 1
ATOM 563 C CA . GLN A 1 71 ? 36.902 -54.777 -34.056 1.00 75.88 71 GLN A CA 1
ATOM 564 C C . GLN A 1 71 ? 36.871 -53.535 -33.190 1.00 75.88 71 GLN A C 1
ATOM 566 O O . GLN A 1 71 ? 36.545 -52.465 -33.697 1.00 75.88 71 GLN A O 1
ATOM 571 N N . GLU A 1 72 ? 37.250 -53.654 -31.920 1.00 73.12 72 GLU A N 1
ATOM 572 C CA . GLU A 1 72 ? 37.334 -52.476 -31.071 1.00 73.12 72 GLU A CA 1
ATOM 573 C C . GLU A 1 72 ? 38.491 -51.570 -31.499 1.00 73.12 72 GLU A C 1
ATOM 575 O O . GLU A 1 72 ? 38.347 -50.350 -31.484 1.00 73.12 72 GLU A O 1
ATOM 580 N N . LEU A 1 73 ? 39.615 -52.143 -31.951 1.00 75.25 73 LEU A N 1
ATOM 581 C CA . LEU A 1 73 ? 40.718 -51.362 -32.507 1.00 75.25 73 LEU A CA 1
ATOM 582 C C . LEU A 1 73 ? 40.266 -50.588 -33.750 1.00 75.25 73 LEU A C 1
ATOM 584 O O . LEU A 1 73 ? 40.464 -49.378 -33.814 1.00 75.25 73 LEU A O 1
ATOM 588 N N . ASN A 1 74 ? 39.562 -51.248 -34.674 1.00 77.38 74 ASN A N 1
ATOM 589 C CA . ASN A 1 74 ? 38.986 -50.584 -35.842 1.00 77.38 74 ASN A CA 1
ATOM 590 C C . ASN A 1 74 ? 37.961 -49.515 -35.442 1.00 77.38 74 ASN A C 1
ATOM 592 O O . ASN A 1 74 ? 37.983 -48.413 -35.978 1.00 77.38 74 ASN A O 1
ATOM 596 N N . LEU A 1 75 ? 37.087 -49.788 -34.471 1.00 72.50 75 LEU A N 1
ATOM 597 C CA . LEU A 1 75 ? 36.112 -48.814 -33.978 1.00 72.50 75 LEU A CA 1
ATOM 598 C C . LEU A 1 75 ? 36.802 -47.600 -33.342 1.00 72.50 75 LEU A C 1
ATOM 600 O O . LEU A 1 75 ? 36.378 -46.467 -33.561 1.00 72.50 75 LEU A O 1
ATOM 604 N N . ARG A 1 76 ? 37.864 -47.823 -32.564 1.00 74.00 76 ARG A N 1
ATOM 605 C CA . ARG A 1 76 ? 38.684 -46.776 -31.947 1.00 74.00 76 ARG A CA 1
ATOM 606 C C . ARG A 1 76 ? 39.400 -45.943 -33.005 1.00 74.00 76 ARG A C 1
ATOM 608 O O . ARG A 1 76 ? 39.373 -44.717 -32.910 1.00 74.00 76 ARG A O 1
ATOM 615 N N . ASP A 1 77 ? 39.975 -46.580 -34.018 1.00 76.56 77 ASP A N 1
ATOM 616 C CA . ASP A 1 77 ? 40.650 -45.901 -35.124 1.00 76.56 77 ASP A CA 1
ATOM 617 C C . ASP A 1 77 ? 39.669 -45.133 -36.012 1.00 76.56 77 ASP A C 1
ATOM 619 O O . ASP A 1 77 ? 39.954 -44.010 -36.418 1.00 76.56 77 ASP A O 1
ATOM 623 N N . LEU A 1 78 ? 38.473 -45.663 -36.271 1.00 75.19 78 LEU A N 1
ATOM 624 C CA . LEU A 1 78 ? 37.423 -44.909 -36.956 1.00 75.19 78 LEU A CA 1
ATOM 625 C C . LEU A 1 78 ? 36.915 -43.740 -36.098 1.00 75.19 78 LEU A C 1
ATOM 627 O O . LEU A 1 78 ? 36.753 -42.637 -36.614 1.00 75.19 78 LEU A O 1
ATOM 631 N N . LYS A 1 79 ? 36.708 -43.931 -34.788 1.00 69.31 79 LYS A N 1
ATOM 632 C CA . LYS A 1 79 ? 36.295 -42.856 -33.863 1.00 69.31 79 LYS A CA 1
ATOM 633 C C . LYS A 1 79 ? 37.331 -41.735 -33.781 1.00 69.31 79 LYS A C 1
ATOM 635 O O . LYS A 1 79 ? 36.947 -40.563 -33.737 1.00 69.31 79 LYS A O 1
ATOM 640 N N . SER A 1 80 ? 38.619 -42.079 -33.790 1.00 70.25 80 SER A N 1
ATOM 641 C CA . SER A 1 80 ? 39.713 -41.108 -33.786 1.00 70.25 80 SER A CA 1
ATOM 642 C C . SER A 1 80 ? 39.833 -40.389 -35.134 1.00 70.25 80 SER A C 1
ATOM 644 O O . SER A 1 80 ? 39.910 -39.161 -35.155 1.00 70.25 80 SER A O 1
ATOM 646 N N . ARG A 1 81 ? 39.730 -41.113 -36.259 1.00 71.69 81 ARG A N 1
ATOM 647 C CA . ARG A 1 81 ? 39.763 -40.552 -37.624 1.00 71.69 81 ARG A CA 1
ATOM 648 C C . ARG A 1 81 ? 38.602 -39.609 -37.914 1.00 71.69 81 ARG A C 1
ATOM 650 O O . ARG A 1 81 ? 38.807 -38.545 -38.487 1.00 71.69 81 ARG A O 1
ATOM 657 N N . VAL A 1 82 ? 37.392 -39.970 -37.492 1.00 66.88 82 VAL A N 1
ATOM 658 C CA . VAL A 1 82 ? 36.190 -39.129 -37.642 1.00 66.88 82 VAL A CA 1
ATOM 659 C C . VAL A 1 82 ? 36.133 -38.051 -36.545 1.00 66.88 82 VAL A C 1
ATOM 661 O O . VAL A 1 82 ? 35.210 -37.244 -36.499 1.00 66.88 82 VAL A O 1
ATOM 664 N N . ASN A 1 83 ? 37.151 -37.988 -35.675 1.00 63.22 83 ASN A N 1
ATOM 665 C CA . ASN A 1 83 ? 37.287 -36.990 -34.620 1.00 63.22 83 ASN A CA 1
ATOM 666 C C . ASN A 1 83 ? 36.016 -36.905 -33.754 1.00 63.22 83 ASN A C 1
ATOM 668 O O . ASN A 1 83 ? 35.597 -35.829 -33.337 1.00 63.22 83 ASN A O 1
ATOM 672 N N . ILE A 1 84 ? 35.381 -38.050 -33.477 1.00 58.53 84 ILE A N 1
ATOM 673 C CA . ILE A 1 84 ? 34.107 -38.125 -32.736 1.00 58.53 84 ILE A CA 1
ATOM 674 C C . ILE A 1 84 ? 34.311 -37.660 -31.283 1.00 58.53 84 ILE A C 1
ATOM 676 O O . ILE A 1 84 ? 33.412 -37.101 -30.663 1.00 58.53 84 ILE A O 1
ATOM 680 N N . HIS A 1 85 ? 35.537 -37.786 -30.764 1.00 58.44 85 HIS A N 1
ATOM 681 C CA . HIS A 1 85 ? 35.971 -37.197 -29.489 1.00 58.44 85 HIS A CA 1
ATOM 682 C C . HIS A 1 85 ? 36.005 -35.655 -29.511 1.00 58.44 85 HIS A C 1
ATOM 684 O O . HIS A 1 85 ? 35.958 -35.020 -28.462 1.00 58.44 85 HIS A O 1
ATOM 690 N N . ARG A 1 86 ? 36.076 -35.059 -30.708 1.00 56.59 86 ARG A N 1
ATOM 691 C CA . ARG A 1 86 ? 35.991 -33.622 -30.999 1.00 56.59 86 ARG A CA 1
ATOM 692 C C . ARG A 1 86 ? 34.593 -33.236 -31.496 1.00 56.59 86 ARG A C 1
ATOM 694 O O . ARG A 1 86 ? 34.401 -32.152 -32.038 1.00 56.59 86 ARG A O 1
ATOM 701 N N . ILE A 1 87 ? 33.574 -34.056 -31.260 1.00 55.12 87 ILE A N 1
ATOM 702 C CA . ILE A 1 87 ? 32.236 -33.495 -31.102 1.00 55.12 87 ILE A CA 1
ATOM 703 C C . ILE A 1 87 ? 32.247 -32.859 -29.708 1.00 55.12 87 ILE A C 1
ATOM 705 O O . ILE A 1 87 ? 31.786 -33.438 -28.727 1.00 55.12 87 ILE A O 1
ATOM 709 N N . VAL A 1 88 ? 32.798 -31.638 -29.617 1.00 55.56 88 VAL A N 1
ATOM 710 C CA . VAL A 1 88 ? 32.223 -30.626 -28.717 1.00 55.56 88 VAL A CA 1
ATOM 711 C C . VAL A 1 88 ? 30.732 -30.782 -28.935 1.00 55.56 88 VAL A C 1
ATOM 713 O O . VAL A 1 88 ? 30.311 -30.684 -30.085 1.00 55.56 88 VAL A O 1
ATOM 716 N N . GLY A 1 89 ? 29.999 -31.216 -27.906 1.00 53.22 89 GLY A N 1
ATOM 717 C CA . GLY A 1 89 ? 28.623 -31.678 -28.056 1.00 53.22 89 GLY A CA 1
ATOM 718 C C . GLY A 1 89 ? 27.757 -30.687 -28.833 1.00 53.22 89 GLY A C 1
ATOM 719 O O . GLY A 1 89 ? 28.176 -29.593 -29.209 1.00 53.22 89 GLY A O 1
ATOM 720 N N . TYR A 1 90 ? 26.467 -30.959 -28.939 1.00 52.78 90 TYR A N 1
ATOM 721 C CA . TYR A 1 90 ? 25.491 -29.905 -29.241 1.00 52.78 90 TYR A CA 1
ATOM 722 C C . TYR A 1 90 ? 25.442 -28.802 -28.143 1.00 52.78 90 TYR A C 1
ATOM 724 O O . TYR A 1 90 ? 24.384 -28.251 -27.848 1.00 52.78 90 TYR A O 1
ATOM 732 N N . GLY A 1 91 ? 26.567 -28.483 -27.492 1.00 55.03 91 GLY A N 1
ATOM 733 C CA . GLY A 1 91 ? 26.815 -27.287 -26.725 1.00 55.03 91 GLY A CA 1
ATOM 734 C C . GLY A 1 91 ? 26.567 -26.097 -27.628 1.00 55.03 91 GLY A C 1
ATOM 735 O O . GLY A 1 91 ? 27.388 -25.726 -28.467 1.00 55.03 91 GLY A O 1
ATOM 736 N N . LYS A 1 92 ? 25.373 -25.530 -27.464 1.00 60.50 92 LYS A N 1
ATOM 737 C CA . LYS A 1 92 ? 25.000 -24.227 -27.996 1.00 60.50 92 LYS A CA 1
ATOM 738 C C . LYS A 1 92 ? 26.185 -23.287 -27.798 1.00 60.50 92 LYS A C 1
ATOM 740 O O . LYS A 1 92 ? 26.647 -23.122 -26.669 1.00 60.50 92 LYS A O 1
ATOM 745 N N . LYS A 1 93 ? 26.668 -22.686 -28.889 1.00 63.19 93 LYS A N 1
ATOM 746 C CA . LYS A 1 93 ? 27.628 -21.582 -28.812 1.00 63.19 93 LYS A CA 1
ATOM 747 C C . LYS A 1 93 ? 27.084 -20.582 -27.792 1.00 63.19 93 LYS A C 1
ATOM 749 O O . LYS A 1 93 ? 25.915 -20.200 -27.883 1.00 63.19 93 LYS A O 1
ATOM 754 N N . THR A 1 94 ? 27.898 -20.200 -26.815 1.00 62.19 94 THR A N 1
ATOM 755 C CA . THR A 1 94 ? 27.600 -19.090 -25.910 1.00 62.19 94 THR A CA 1
ATOM 756 C C . THR A 1 94 ? 27.593 -17.823 -26.753 1.00 62.19 94 THR A C 1
ATOM 758 O O . THR A 1 94 ? 28.628 -17.213 -26.993 1.00 62.19 94 THR A O 1
ATOM 761 N N . VAL A 1 95 ? 26.432 -17.506 -27.319 1.00 63.34 95 VAL A N 1
ATOM 762 C CA . VAL A 1 95 ? 26.211 -16.243 -28.009 1.00 63.34 95 VAL A CA 1
ATOM 763 C C . VAL A 1 95 ? 25.915 -15.222 -26.930 1.00 63.34 95 VAL A C 1
ATOM 765 O O . VAL A 1 95 ? 24.946 -15.374 -26.178 1.00 63.34 95 VAL A O 1
ATOM 768 N N . ASP A 1 96 ? 26.743 -14.186 -26.862 1.00 68.12 96 ASP A N 1
ATOM 769 C CA . ASP A 1 96 ? 26.447 -13.023 -26.045 1.00 68.12 96 ASP A CA 1
ATOM 770 C C . ASP A 1 96 ? 25.146 -12.411 -26.552 1.00 68.12 96 ASP A C 1
ATOM 772 O O . ASP A 1 96 ? 25.060 -11.856 -27.649 1.00 68.12 96 ASP A O 1
ATOM 776 N N . ASN A 1 97 ? 24.094 -12.550 -25.749 1.00 78.56 97 ASN A N 1
ATOM 777 C CA . ASN A 1 97 ? 22.791 -11.978 -26.041 1.00 78.56 97 ASN A CA 1
ATOM 778 C C . ASN A 1 97 ? 22.836 -10.469 -25.766 1.00 78.56 97 ASN A C 1
ATOM 780 O O . ASN A 1 97 ? 22.173 -9.971 -24.855 1.00 78.56 97 ASN A O 1
ATOM 784 N N . THR A 1 98 ? 23.617 -9.732 -26.555 1.00 84.75 98 THR A N 1
ATOM 785 C CA . THR A 1 98 ? 23.761 -8.269 -26.484 1.00 84.75 98 THR A CA 1
ATOM 786 C C . THR A 1 98 ? 22.397 -7.579 -26.479 1.00 84.75 98 THR A C 1
ATOM 788 O O . THR A 1 98 ? 22.151 -6.668 -25.693 1.00 84.75 98 THR A O 1
ATOM 791 N N . THR A 1 99 ? 21.444 -8.101 -27.253 1.00 85.44 99 THR A N 1
ATOM 792 C CA . THR A 1 99 ? 20.051 -7.632 -27.276 1.00 85.44 99 THR A CA 1
ATOM 793 C C . THR A 1 99 ? 19.327 -7.795 -25.935 1.00 85.44 99 THR A C 1
ATOM 795 O O . THR A 1 99 ? 18.514 -6.946 -25.567 1.00 85.44 99 THR A O 1
ATOM 798 N N . VAL A 1 100 ? 19.601 -8.867 -25.187 1.00 84.62 100 VAL A N 1
ATOM 799 C CA . VAL A 1 100 ? 19.041 -9.100 -23.848 1.00 84.62 100 VAL A CA 1
ATOM 800 C C . VAL A 1 100 ? 19.704 -8.172 -22.837 1.00 84.62 100 VAL A C 1
ATOM 802 O O . VAL A 1 100 ? 18.994 -7.561 -22.042 1.00 84.62 100 VAL A O 1
ATOM 805 N N . LEU A 1 101 ? 21.024 -7.987 -22.915 1.00 86.00 101 LEU A N 1
ATOM 806 C CA . LEU A 1 101 ? 21.752 -7.049 -22.054 1.00 86.00 101 LEU A CA 1
ATOM 807 C C . LEU A 1 101 ? 21.241 -5.610 -22.227 1.00 86.00 101 LEU A C 1
ATOM 809 O O . LEU A 1 101 ? 20.875 -4.972 -21.241 1.00 86.00 101 LEU A O 1
ATOM 813 N N . MET A 1 102 ? 21.076 -5.143 -23.469 1.00 89.00 102 MET A N 1
ATOM 814 C CA . MET A 1 102 ? 20.496 -3.824 -23.760 1.00 89.00 102 MET A CA 1
ATOM 815 C C . MET A 1 102 ? 19.060 -3.685 -23.233 1.00 89.00 102 MET A C 1
ATOM 817 O O . MET A 1 102 ? 18.668 -2.633 -22.724 1.00 89.00 102 MET A O 1
ATOM 821 N N . LYS A 1 103 ? 18.243 -4.745 -23.331 1.00 88.19 103 LYS A N 1
ATOM 822 C CA . LYS A 1 103 ? 16.882 -4.751 -22.764 1.00 88.19 103 LYS A CA 1
ATOM 823 C C . LYS A 1 103 ? 16.910 -4.642 -21.240 1.00 88.19 103 LYS A C 1
ATOM 825 O O . LYS A 1 103 ? 16.110 -3.890 -20.685 1.00 88.19 103 LYS A O 1
ATOM 830 N N . ILE A 1 104 ? 17.812 -5.365 -20.575 1.00 87.75 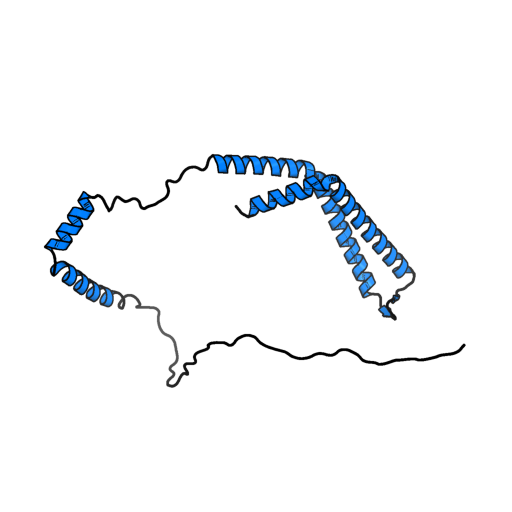104 ILE A N 1
ATOM 831 C CA . ILE A 1 104 ? 17.992 -5.302 -19.119 1.00 87.75 104 ILE A CA 1
ATOM 832 C C . ILE A 1 104 ? 18.391 -3.888 -18.704 1.00 87.75 104 ILE A C 1
ATOM 834 O O . ILE A 1 104 ? 17.781 -3.332 -17.793 1.00 87.75 104 ILE A O 1
ATOM 838 N N . GLU A 1 105 ? 19.361 -3.285 -19.388 1.00 90.69 105 GLU A N 1
ATOM 839 C CA . GLU A 1 105 ? 19.817 -1.927 -19.099 1.00 90.69 105 GLU A CA 1
ATOM 840 C C . GLU A 1 105 ? 18.684 -0.909 -19.270 1.00 90.69 105 GLU A C 1
ATOM 842 O O . GLU A 1 105 ? 18.368 -0.168 -18.339 1.00 90.69 105 GLU A O 1
ATOM 847 N N . ARG A 1 106 ? 17.955 -0.968 -20.392 1.00 91.44 106 ARG A N 1
ATOM 848 C CA . ARG A 1 106 ? 16.783 -0.114 -20.628 1.00 91.44 106 ARG A CA 1
ATOM 849 C C . ARG A 1 106 ? 15.725 -0.268 -19.535 1.00 91.44 106 ARG A C 1
ATOM 851 O O . ARG A 1 106 ? 15.143 0.728 -19.100 1.00 91.44 106 ARG A O 1
ATOM 858 N N . LEU A 1 107 ? 15.446 -1.496 -19.096 1.00 89.94 107 LEU A N 1
ATOM 859 C CA . LEU A 1 107 ? 14.496 -1.754 -18.011 1.00 89.94 107 LEU A CA 1
ATOM 860 C C . LEU A 1 107 ? 14.993 -1.182 -16.681 1.00 89.94 107 LEU A C 1
ATOM 862 O O . LEU A 1 107 ? 14.200 -0.562 -15.974 1.00 89.94 107 LEU A O 1
ATOM 866 N N . ARG A 1 108 ? 16.285 -1.328 -16.364 1.00 90.62 108 ARG A N 1
ATOM 867 C CA . ARG A 1 108 ? 16.904 -0.749 -15.162 1.00 90.62 108 ARG A CA 1
ATOM 868 C C . ARG A 1 108 ? 16.790 0.771 -15.159 1.00 90.62 108 ARG A C 1
ATOM 870 O O . ARG A 1 108 ? 16.275 1.321 -14.191 1.00 90.62 108 ARG A O 1
ATOM 877 N N . SER A 1 109 ? 17.155 1.441 -16.253 1.00 93.12 109 SER A N 1
ATOM 878 C CA . SER A 1 109 ? 17.035 2.901 -16.359 1.00 93.12 109 SER A CA 1
ATOM 879 C C . SER A 1 109 ? 15.585 3.367 -16.215 1.00 93.12 109 SER A C 1
ATOM 881 O O . SER A 1 109 ? 15.313 4.378 -15.575 1.00 93.12 109 SER A O 1
ATOM 883 N N . GLN A 1 110 ? 14.627 2.631 -16.786 1.00 92.88 110 GLN A N 1
ATOM 884 C CA . GLN A 1 110 ? 13.207 2.956 -16.644 1.00 92.88 110 GLN A CA 1
ATOM 885 C C . GLN A 1 110 ? 12.683 2.757 -15.220 1.00 92.88 110 GLN A C 1
ATOM 887 O O . GLN A 1 110 ? 11.835 3.534 -14.793 1.00 92.88 110 GLN A O 1
ATOM 892 N N . ILE A 1 111 ? 13.136 1.718 -14.517 1.00 92.31 111 ILE A N 1
ATOM 893 C CA . ILE A 1 111 ? 12.788 1.496 -13.109 1.00 92.31 111 ILE A CA 1
ATOM 894 C C . ILE A 1 111 ? 13.356 2.633 -12.266 1.00 92.31 111 ILE A C 1
ATOM 896 O O . ILE A 1 111 ? 12.590 3.257 -11.548 1.00 92.31 111 ILE A O 1
ATOM 900 N N . HIS A 1 112 ? 14.634 2.970 -12.443 1.00 93.06 112 HIS A N 1
ATOM 901 C CA . HIS A 1 112 ? 15.278 4.039 -11.685 1.00 93.06 112 HIS A CA 1
ATOM 902 C C . HIS A 1 112 ? 14.576 5.391 -11.876 1.00 93.06 112 HIS A C 1
ATOM 904 O O . HIS A 1 112 ? 14.261 6.074 -10.911 1.00 93.06 112 HIS A O 1
ATOM 910 N N . ARG A 1 113 ? 14.206 5.742 -13.117 1.00 93.75 113 ARG A N 1
ATOM 911 C CA . ARG A 1 113 ? 13.406 6.952 -13.383 1.00 93.75 113 ARG A CA 1
ATOM 912 C C . ARG A 1 113 ? 12.058 6.938 -12.660 1.00 93.75 113 ARG A C 1
ATOM 914 O O . ARG A 1 113 ? 11.636 7.968 -12.154 1.00 93.75 113 ARG A O 1
ATOM 921 N N . LEU A 1 114 ? 11.368 5.796 -12.645 1.00 93.19 114 LEU A N 1
ATOM 922 C CA . LEU A 1 114 ? 10.086 5.669 -11.948 1.00 93.19 114 LEU A CA 1
ATOM 923 C C . LEU A 1 114 ? 10.252 5.741 -10.429 1.00 93.19 114 LEU A C 1
ATOM 925 O O . LEU A 1 114 ? 9.392 6.315 -9.777 1.00 93.19 114 LEU A O 1
ATOM 929 N N . GLU A 1 115 ? 11.323 5.166 -9.883 1.00 92.06 115 GLU A N 1
ATOM 930 C CA . GLU A 1 115 ? 11.650 5.227 -8.457 1.00 92.06 115 GLU A CA 1
ATOM 931 C C . GLU A 1 115 ? 11.921 6.667 -8.023 1.00 92.06 115 GLU A C 1
ATOM 933 O O . GLU A 1 115 ? 11.288 7.108 -7.075 1.00 92.06 115 GLU A O 1
ATOM 938 N N . ASN A 1 116 ? 12.733 7.422 -8.769 1.00 94.00 116 ASN A N 1
ATOM 939 C CA . ASN A 1 116 ? 13.041 8.819 -8.441 1.00 94.00 116 ASN A CA 1
ATOM 940 C C . ASN A 1 116 ? 11.788 9.712 -8.495 1.00 94.00 116 ASN A C 1
ATOM 942 O O . ASN A 1 116 ? 11.582 10.555 -7.633 1.00 94.00 116 ASN A O 1
ATOM 946 N N . VAL A 1 117 ? 10.910 9.518 -9.488 1.00 93.94 117 VAL A N 1
ATOM 947 C CA . VAL A 1 117 ? 9.646 10.280 -9.573 1.00 93.94 117 VAL A CA 1
ATOM 948 C C . VAL A 1 117 ? 8.692 9.914 -8.434 1.00 93.94 117 VAL A C 1
ATOM 950 O O . VAL A 1 117 ? 7.946 10.760 -7.954 1.00 93.94 117 VAL A O 1
ATOM 953 N N . LEU A 1 118 ? 8.691 8.647 -8.014 1.00 94.50 118 LEU A N 1
ATOM 954 C CA . LEU A 1 118 ? 7.803 8.150 -6.967 1.00 94.50 118 LEU A CA 1
ATOM 955 C C . LEU A 1 118 ? 8.417 8.206 -5.564 1.00 94.50 118 LEU A C 1
ATOM 957 O O . LEU A 1 118 ? 7.767 7.749 -4.627 1.00 94.50 118 LEU A O 1
ATOM 961 N N . GLU A 1 119 ? 9.624 8.740 -5.399 1.00 94.31 119 GLU A N 1
ATOM 962 C CA . GLU A 1 119 ? 10.342 8.754 -4.123 1.00 94.31 119 GLU A CA 1
ATOM 963 C C . GLU A 1 119 ? 9.549 9.508 -3.052 1.00 94.31 119 GLU A C 1
ATOM 965 O O . GLU A 1 119 ? 9.168 8.922 -2.036 1.00 94.31 119 GLU A O 1
ATOM 970 N N . GLU A 1 120 ? 9.179 10.751 -3.352 1.00 93.81 120 GLU A N 1
ATOM 971 C CA . GLU A 1 120 ? 8.360 11.606 -2.491 1.00 93.81 120 GLU A CA 1
ATOM 972 C C . GLU A 1 120 ? 6.986 11.000 -2.150 1.00 93.81 120 GLU A C 1
ATOM 974 O O . GLU A 1 120 ? 6.681 10.825 -0.966 1.00 93.81 120 GLU A O 1
ATOM 979 N N . PRO A 1 121 ? 6.132 10.598 -3.118 1.00 93.88 121 PRO A N 1
ATOM 980 C CA . PRO A 1 121 ? 4.830 10.026 -2.781 1.00 93.88 121 PRO A CA 1
ATOM 981 C C . PRO A 1 121 ? 4.947 8.678 -2.056 1.00 93.88 121 PRO A C 1
ATOM 983 O O . PRO A 1 121 ? 4.082 8.345 -1.243 1.00 93.88 121 PRO A O 1
ATOM 986 N N . LEU A 1 122 ? 5.998 7.885 -2.302 1.00 93.38 122 LEU A N 1
ATOM 987 C CA . LEU A 1 122 ? 6.259 6.667 -1.530 1.00 93.38 122 LEU A CA 1
ATOM 988 C C . LEU A 1 122 ? 6.668 6.984 -0.093 1.00 93.38 122 LEU A C 1
ATOM 990 O O . LEU A 1 122 ? 6.217 6.284 0.816 1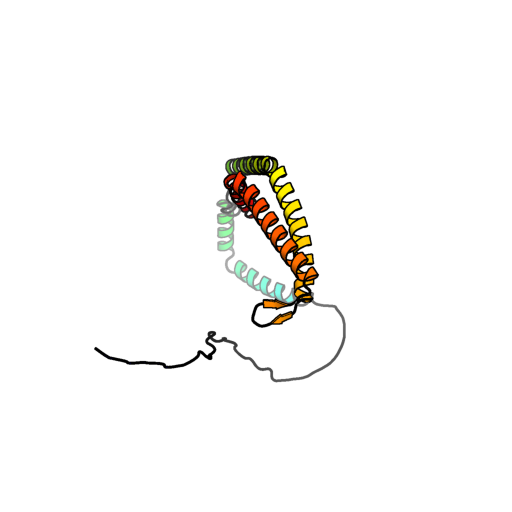.00 93.38 122 LEU A O 1
ATOM 994 N N . HIS A 1 123 ? 7.498 8.006 0.112 1.00 95.56 123 HIS A N 1
ATOM 995 C CA . HIS A 1 123 ? 7.895 8.464 1.437 1.00 95.56 123 HIS A CA 1
ATOM 996 C C . HIS A 1 123 ? 6.676 8.929 2.239 1.00 95.56 123 HIS A C 1
ATOM 998 O O . HIS A 1 123 ? 6.405 8.390 3.311 1.00 95.56 123 HIS A O 1
ATOM 1004 N N . GLN A 1 124 ? 5.859 9.808 1.656 1.00 95.00 124 GLN A N 1
ATOM 1005 C CA . GLN A 1 124 ? 4.617 10.284 2.268 1.00 95.00 124 GLN A CA 1
ATOM 1006 C C . GLN A 1 124 ? 3.682 9.125 2.629 1.00 95.00 124 GLN A C 1
ATOM 1008 O O . GLN A 1 124 ? 3.191 9.040 3.752 1.00 95.00 124 GLN A O 1
ATOM 1013 N N . ILE A 1 125 ? 3.467 8.171 1.714 1.00 95.06 125 ILE A N 1
ATOM 1014 C CA . ILE A 1 125 ? 2.639 6.993 2.007 1.00 95.06 125 ILE A CA 1
ATOM 1015 C C . ILE A 1 125 ? 3.200 6.203 3.196 1.00 95.06 125 ILE A C 1
ATOM 1017 O O . ILE A 1 125 ? 2.413 5.763 4.029 1.00 95.06 125 ILE A O 1
ATOM 1021 N N . ARG A 1 126 ? 4.524 6.031 3.308 1.00 96.44 126 ARG A N 1
ATOM 1022 C CA . ARG A 1 126 ? 5.140 5.309 4.435 1.00 96.44 126 ARG A CA 1
ATOM 1023 C C . ARG A 1 126 ? 4.921 6.021 5.764 1.00 96.44 126 ARG A C 1
ATOM 1025 O O . ARG A 1 126 ? 4.546 5.369 6.735 1.00 96.44 126 ARG A O 1
ATOM 1032 N N . GLU A 1 127 ? 5.109 7.335 5.818 1.00 96.88 127 GLU A N 1
ATOM 1033 C CA . GLU A 1 127 ? 4.848 8.120 7.031 1.00 96.88 127 GLU A CA 1
ATOM 1034 C C . GLU A 1 127 ? 3.379 8.014 7.460 1.00 96.88 127 GLU A C 1
ATOM 1036 O O . GLU A 1 127 ? 3.059 7.773 8.629 1.00 96.88 127 GLU A O 1
ATOM 1041 N N . MET A 1 128 ? 2.465 8.102 6.494 1.00 96.00 128 MET A N 1
ATOM 1042 C CA . MET A 1 128 ? 1.033 7.947 6.736 1.00 96.00 128 MET A CA 1
ATOM 1043 C C . MET A 1 128 ? 0.649 6.521 7.147 1.00 96.00 128 MET A C 1
ATOM 1045 O O . MET A 1 128 ? -0.256 6.329 7.955 1.00 96.00 128 MET A O 1
ATOM 1049 N N . GLU A 1 129 ? 1.319 5.500 6.615 1.00 96.19 129 GLU A N 1
ATOM 1050 C CA . GLU A 1 129 ? 1.121 4.108 7.027 1.00 96.19 129 GLU A CA 1
ATOM 1051 C C . GLU A 1 129 ? 1.627 3.875 8.459 1.00 96.19 129 GLU A C 1
ATOM 1053 O O . GLU A 1 129 ? 0.952 3.196 9.233 1.00 96.19 129 GLU A O 1
ATOM 1058 N N . ASN A 1 130 ? 2.746 4.490 8.852 1.00 97.19 130 ASN A N 1
ATOM 1059 C CA . ASN A 1 130 ? 3.260 4.428 10.223 1.00 97.19 130 ASN A CA 1
ATOM 1060 C C . ASN A 1 130 ? 2.296 5.082 11.222 1.00 97.19 130 ASN A C 1
ATOM 1062 O O . ASN A 1 130 ? 1.946 4.474 12.235 1.00 97.19 130 ASN A O 1
ATOM 1066 N N . THR A 1 131 ? 1.812 6.290 10.923 1.00 96.69 131 THR A N 1
ATOM 1067 C CA . THR A 1 131 ? 0.817 6.975 11.770 1.00 96.69 131 THR A CA 1
ATOM 1068 C C . THR A 1 131 ? -0.497 6.195 11.837 1.00 96.69 131 THR A C 1
ATOM 1070 O O . THR A 1 131 ? -1.057 6.013 12.918 1.00 96.69 131 THR A O 1
ATOM 1073 N N . LEU A 1 132 ? -0.950 5.632 10.713 1.00 96.62 132 LEU A N 1
ATOM 1074 C CA . LEU A 1 132 ? -2.119 4.755 10.663 1.00 96.62 132 LEU A CA 1
ATOM 1075 C C . LEU A 1 132 ? -1.953 3.523 11.567 1.00 96.62 132 LEU A C 1
ATOM 1077 O O . LEU A 1 132 ? -2.905 3.146 12.248 1.00 96.62 132 LEU A O 1
ATOM 1081 N N . GLN A 1 133 ? -0.771 2.902 11.600 1.00 97.00 133 GLN A N 1
ATOM 1082 C CA . GLN A 1 133 ? -0.492 1.764 12.484 1.00 97.00 133 GLN A CA 1
ATOM 1083 C C . GLN A 1 133 ? -0.578 2.149 13.963 1.00 97.00 133 GLN A C 1
ATOM 1085 O O . GLN A 1 133 ? -1.159 1.401 14.748 1.00 97.00 133 GLN A O 1
ATOM 1090 N N . ILE A 1 134 ? -0.055 3.319 14.341 1.00 96.88 134 ILE A N 1
ATOM 1091 C CA . ILE A 1 134 ? -0.157 3.833 15.715 1.00 96.88 134 ILE A CA 1
ATOM 1092 C C . ILE A 1 134 ? -1.630 4.013 16.099 1.00 96.88 134 ILE A C 1
ATOM 1094 O O . ILE A 1 134 ? -2.071 3.457 17.103 1.00 96.88 134 ILE A O 1
ATOM 1098 N N . ARG A 1 135 ? -2.424 4.677 15.250 1.00 96.62 135 ARG A N 1
ATOM 1099 C CA . ARG A 1 135 ? -3.861 4.875 15.501 1.00 96.62 135 ARG A CA 1
ATOM 1100 C C . ARG A 1 135 ? -4.649 3.573 15.565 1.00 96.62 135 ARG A C 1
ATOM 1102 O O . ARG A 1 135 ? -5.558 3.453 16.377 1.00 96.62 135 ARG A O 1
ATOM 1109 N N . ILE A 1 136 ? -4.307 2.579 14.744 1.00 96.38 136 ILE A N 1
ATOM 1110 C CA . ILE A 1 136 ? -4.933 1.251 14.820 1.00 96.38 136 ILE A CA 1
ATOM 1111 C C . ILE A 1 136 ? -4.623 0.586 16.163 1.00 96.38 136 ILE A C 1
ATOM 1113 O O . ILE A 1 136 ? -5.520 -0.001 16.758 1.00 96.38 136 ILE A O 1
ATOM 1117 N N . ARG A 1 137 ? -3.390 0.694 16.671 1.00 96.75 137 ARG A N 1
ATOM 1118 C CA . ARG A 1 137 ? -3.044 0.152 17.994 1.00 96.75 137 ARG A CA 1
ATOM 1119 C C . ARG A 1 137 ? -3.836 0.839 19.104 1.00 96.75 137 ARG A C 1
ATOM 1121 O O . ARG A 1 137 ? -4.402 0.160 19.954 1.00 96.75 137 ARG A O 1
ATOM 1128 N N . GLU A 1 138 ? -3.952 2.161 19.066 1.00 95.69 138 GLU A N 1
ATOM 1129 C CA . GLU A 1 138 ? -4.804 2.898 20.008 1.00 95.69 138 GLU A CA 1
ATOM 1130 C C . GLU A 1 138 ? -6.259 2.415 19.924 1.00 95.69 138 GLU A C 1
ATOM 1132 O O . GLU A 1 138 ? -6.864 2.073 20.939 1.00 95.69 138 GLU A O 1
ATOM 1137 N N . GLU A 1 139 ? -6.796 2.272 18.712 1.00 96.25 139 GLU A N 1
ATOM 1138 C CA . GLU A 1 139 ? -8.147 1.764 18.460 1.00 96.25 139 GLU A CA 1
ATOM 1139 C C . GLU A 1 139 ? -8.360 0.355 19.033 1.00 96.25 139 GLU A C 1
ATOM 1141 O O . GLU A 1 139 ? -9.409 0.084 19.624 1.00 96.25 139 GLU A O 1
ATOM 1146 N N . THR A 1 140 ? -7.353 -0.523 18.945 1.00 95.00 140 THR A N 1
ATOM 1147 C CA . THR A 1 140 ? -7.417 -1.861 19.549 1.00 95.00 140 THR A CA 1
ATOM 1148 C C . THR A 1 140 ? -7.531 -1.814 21.070 1.00 95.00 140 THR A C 1
ATOM 1150 O O . THR A 1 140 ? -8.334 -2.567 21.617 1.00 95.00 140 THR A O 1
ATOM 1153 N N . THR A 1 141 ? -6.862 -0.875 21.750 1.00 95.19 141 THR A N 1
ATOM 1154 C CA . THR A 1 141 ? -6.976 -0.756 23.217 1.00 95.19 141 THR A CA 1
ATOM 1155 C C . THR A 1 141 ? -8.405 -0.422 23.659 1.00 95.19 141 THR A C 1
ATOM 1157 O O . THR A 1 141 ? -8.918 -0.998 24.617 1.00 95.19 141 THR A O 1
ATOM 1160 N N . TYR A 1 142 ? -9.108 0.449 22.928 1.00 93.88 142 TYR A N 1
ATOM 1161 C CA . TYR A 1 142 ? -10.515 0.758 23.203 1.00 93.88 142 TYR A CA 1
ATOM 1162 C C . TYR A 1 142 ? -11.434 -0.424 22.888 1.00 93.88 142 TYR A C 1
ATOM 1164 O O . TYR A 1 142 ? -12.407 -0.665 23.604 1.00 93.88 142 TYR A O 1
ATOM 1172 N N . ARG A 1 143 ? -11.120 -1.209 21.849 1.00 92.69 143 ARG A N 1
ATOM 1173 C CA . ARG A 1 143 ? -11.876 -2.429 21.539 1.00 92.69 143 ARG A CA 1
ATOM 1174 C C . ARG A 1 143 ? -11.769 -3.479 22.636 1.00 92.69 143 ARG A C 1
ATOM 1176 O O . ARG A 1 143 ? -12.772 -4.147 22.879 1.00 92.69 143 ARG A O 1
ATOM 1183 N N . GLU A 1 144 ? -10.603 -3.613 23.258 1.00 93.44 144 GLU A N 1
ATOM 1184 C CA . GLU A 1 144 ? -10.350 -4.539 24.369 1.00 93.44 144 GLU A CA 1
ATOM 1185 C C . GLU A 1 144 ? -11.060 -4.101 25.654 1.00 93.44 144 GLU A C 1
ATOM 1187 O O . GLU A 1 144 ? -11.639 -4.934 26.347 1.00 93.44 144 GLU A O 1
ATOM 1192 N N . LYS A 1 145 ? -11.087 -2.792 25.937 1.00 91.44 145 LYS A N 1
ATOM 1193 C CA . LYS A 1 145 ? -11.817 -2.221 27.082 1.00 91.44 145 LYS A CA 1
ATOM 1194 C C . LYS A 1 145 ? -13.339 -2.318 26.938 1.00 91.44 145 LYS A C 1
ATOM 1196 O O . LYS A 1 145 ? -14.059 -2.364 27.931 1.00 91.44 145 LYS A O 1
ATOM 1201 N N . SER A 1 146 ? -13.845 -2.301 25.707 1.00 91.25 146 SER A N 1
ATOM 1202 C CA . SER A 1 146 ? -15.284 -2.278 25.436 1.00 91.25 146 SER A CA 1
ATOM 1203 C C . SER A 1 146 ? -15.946 -3.646 25.574 1.00 91.25 146 SER A C 1
ATOM 1205 O O . SER A 1 146 ? -15.386 -4.666 25.172 1.00 91.25 146 SER A O 1
ATOM 1207 N N . ARG A 1 147 ? -17.211 -3.659 26.004 1.00 92.62 147 ARG A N 1
ATOM 1208 C CA . ARG A 1 147 ? -18.063 -4.854 25.931 1.00 92.62 147 ARG A CA 1
ATOM 1209 C C . ARG A 1 147 ? -19.054 -4.720 24.783 1.00 92.62 147 ARG A C 1
ATOM 1211 O O . ARG A 1 147 ? -19.728 -3.702 24.670 1.00 92.62 147 ARG A O 1
ATOM 1218 N N . VAL A 1 148 ? -19.189 -5.750 23.952 1.00 93.12 148 VAL A N 1
ATOM 1219 C CA . VAL A 1 148 ? -20.232 -5.788 22.916 1.00 93.12 148 VAL A CA 1
ATOM 1220 C C . VAL A 1 148 ? -21.509 -6.369 23.521 1.00 93.12 148 VAL A C 1
ATOM 1222 O O . VAL A 1 148 ? -21.500 -7.493 24.020 1.00 93.12 148 VAL A O 1
ATOM 1225 N N . VAL A 1 149 ? -22.603 -5.610 23.490 1.00 92.75 149 VAL A N 1
ATOM 1226 C CA . VAL A 1 149 ? -23.935 -6.039 23.940 1.00 92.75 149 VAL A CA 1
ATOM 1227 C C . VAL A 1 149 ? -24.937 -5.651 22.856 1.00 92.75 149 VAL A C 1
ATOM 1229 O O . VAL A 1 149 ? -24.976 -4.496 22.453 1.00 92.75 149 VAL A O 1
ATOM 1232 N N . ASN A 1 150 ? -25.734 -6.609 22.374 1.00 88.50 150 ASN A N 1
ATOM 1233 C CA . ASN A 1 150 ? -26.711 -6.417 21.288 1.00 88.50 150 ASN A CA 1
ATOM 1234 C C . ASN A 1 150 ? -26.117 -5.840 19.987 1.00 88.50 150 ASN A C 1
ATOM 1236 O O . ASN A 1 150 ? -26.760 -5.064 19.293 1.00 88.50 150 ASN A O 1
ATOM 1240 N N . GLY A 1 151 ? -24.878 -6.213 19.649 1.00 89.06 151 GLY A N 1
ATOM 1241 C CA . GLY A 1 151 ? -24.195 -5.736 18.438 1.00 89.06 151 GLY A CA 1
ATOM 1242 C C . GLY A 1 151 ? -23.560 -4.347 18.567 1.00 89.06 151 GLY A C 1
ATOM 1243 O O . GLY A 1 151 ? -22.757 -3.970 17.716 1.00 89.06 151 GLY A O 1
ATOM 1244 N N . GLU A 1 152 ? -23.828 -3.629 19.656 1.00 88.50 152 GLU A N 1
ATOM 1245 C CA . GLU A 1 152 ? -23.241 -2.323 19.943 1.00 88.50 152 GLU A CA 1
ATOM 1246 C C . GLU A 1 152 ? -22.128 -2.432 20.988 1.00 88.50 152 GLU A C 1
ATOM 1248 O O . GLU A 1 152 ? -22.173 -3.253 21.910 1.00 88.50 152 GLU A O 1
ATOM 1253 N N . ARG A 1 153 ? -21.093 -1.599 20.844 1.00 89.69 153 ARG A N 1
ATOM 1254 C CA . ARG A 1 153 ? -20.011 -1.502 21.831 1.00 89.69 153 ARG A CA 1
ATOM 1255 C C . ARG A 1 153 ? -20.437 -0.562 22.952 1.00 89.69 153 ARG A C 1
ATOM 1257 O O . ARG A 1 153 ? -20.793 0.579 22.690 1.00 89.69 153 ARG A O 1
ATOM 1264 N N . LYS A 1 154 ? -20.345 -1.032 24.194 1.00 91.94 154 LYS A N 1
ATOM 1265 C CA . LYS A 1 154 ? -20.541 -0.243 25.411 1.00 91.94 154 LYS A CA 1
ATOM 1266 C C . LYS A 1 154 ? -19.180 0.131 25.999 1.00 91.94 154 LYS A C 1
ATOM 1268 O O . LYS A 1 154 ? -18.361 -0.750 26.270 1.00 91.94 154 LYS A O 1
ATOM 1273 N N . LEU A 1 155 ? -18.964 1.433 26.160 1.00 91.50 155 LEU A N 1
ATOM 1274 C CA . LEU A 1 155 ? -17.801 2.102 26.755 1.00 91.50 155 LEU A CA 1
ATOM 1275 C C . LEU A 1 155 ? -18.314 3.280 27.595 1.00 91.50 155 LEU A C 1
ATOM 1277 O O . LEU A 1 155 ? -19.481 3.655 27.462 1.00 91.50 155 LEU A O 1
ATOM 1281 N N . SER A 1 156 ? -17.446 3.869 28.420 1.00 93.94 156 SER A N 1
ATOM 1282 C CA . SER A 1 156 ? -17.718 5.185 29.012 1.00 93.94 156 SER A CA 1
ATOM 1283 C C . SER A 1 156 ? -17.959 6.226 27.908 1.00 93.94 156 SER A C 1
ATOM 1285 O O . SER A 1 156 ? -17.421 6.083 26.807 1.00 93.94 156 SER A O 1
ATOM 1287 N N . GLU A 1 157 ? -18.749 7.269 28.175 1.00 93.00 157 GLU A N 1
ATOM 1288 C CA . GLU A 1 157 ? -19.044 8.314 27.182 1.00 93.00 157 GLU A CA 1
ATOM 1289 C C . GLU A 1 157 ? -17.770 8.983 26.652 1.00 93.00 157 GLU A C 1
ATOM 1291 O O . GLU A 1 157 ? -17.633 9.179 25.441 1.00 93.00 157 GLU A O 1
ATOM 1296 N N . ASP A 1 158 ? -16.808 9.259 27.534 1.00 93.38 158 ASP A N 1
ATOM 1297 C CA . ASP A 1 158 ? -15.526 9.863 27.165 1.00 93.38 158 ASP A CA 1
ATOM 1298 C C . ASP A 1 158 ? -14.704 8.9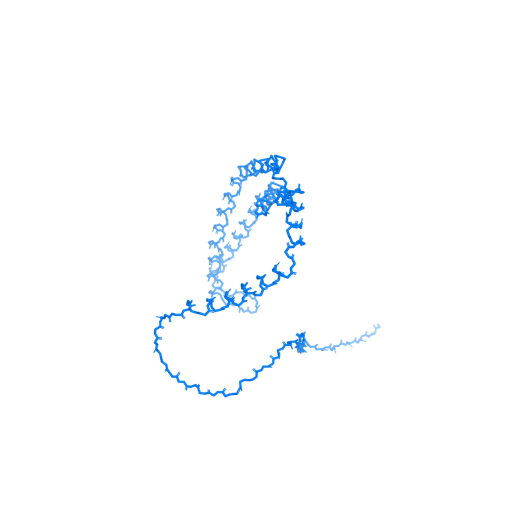33 26.266 1.00 93.38 158 ASP A C 1
ATOM 1300 O O . ASP A 1 158 ? -14.247 9.328 25.190 1.00 93.38 158 ASP A O 1
ATOM 1304 N N . ASP A 1 159 ? -14.591 7.660 26.649 1.00 93.06 159 ASP A N 1
ATOM 1305 C CA . ASP A 1 159 ? -13.890 6.648 25.857 1.00 93.06 159 ASP A CA 1
ATOM 1306 C C . ASP A 1 159 ? -14.561 6.429 24.496 1.00 93.06 159 ASP A C 1
ATOM 1308 O O . ASP A 1 159 ? -13.881 6.218 23.491 1.00 93.06 159 ASP A O 1
ATOM 1312 N N . MET A 1 160 ? -15.892 6.508 24.436 1.00 93.38 160 MET A N 1
ATOM 1313 C CA . MET A 1 160 ? -16.647 6.401 23.191 1.00 93.38 160 MET A CA 1
ATOM 1314 C C . MET A 1 160 ? -16.354 7.578 22.256 1.00 93.38 160 MET A C 1
ATOM 1316 O O . MET A 1 160 ? -16.140 7.371 21.058 1.00 93.38 160 MET A O 1
ATOM 1320 N N . ARG A 1 161 ? -16.300 8.808 22.786 1.00 94.56 161 ARG A N 1
ATOM 1321 C CA . ARG A 1 161 ? -15.926 10.001 22.006 1.00 94.56 161 ARG A CA 1
ATOM 1322 C C . ARG A 1 161 ? -14.516 9.863 21.437 1.00 94.56 161 ARG A C 1
ATOM 1324 O O . ARG A 1 161 ? -14.323 10.085 20.240 1.00 94.56 161 ARG A O 1
ATOM 1331 N N . MET A 1 162 ? -13.559 9.431 22.258 1.00 94.75 162 MET A N 1
ATOM 1332 C CA . MET A 1 162 ? -12.175 9.205 21.826 1.00 94.75 162 MET A CA 1
ATOM 1333 C C . MET A 1 162 ? -12.084 8.104 20.766 1.00 94.75 162 MET A C 1
ATOM 1335 O O . MET A 1 162 ? -11.456 8.294 19.723 1.00 94.75 162 MET A O 1
ATOM 1339 N N . PHE A 1 163 ? -12.783 6.986 20.970 1.00 95.00 163 PHE A N 1
ATOM 1340 C CA . PHE A 1 163 ? -12.839 5.879 20.018 1.00 95.00 163 PHE A CA 1
ATOM 1341 C C . PHE A 1 163 ? -13.374 6.319 18.648 1.00 95.00 163 PHE A C 1
ATOM 1343 O O . PHE A 1 163 ? -12.763 6.031 17.617 1.00 95.00 163 PHE A O 1
ATOM 1350 N N . GLN A 1 164 ? -14.475 7.075 18.618 1.00 95.00 164 GLN A N 1
ATOM 1351 C CA . GLN A 1 164 ? -15.028 7.620 17.375 1.00 95.00 164 GLN A CA 1
ATOM 1352 C C . GLN A 1 164 ? -14.082 8.629 16.707 1.00 95.00 164 GLN A C 1
ATOM 1354 O O . GLN A 1 164 ? -13.986 8.655 15.477 1.00 95.00 164 GLN A O 1
ATOM 1359 N N . GLY A 1 165 ? -13.374 9.448 17.494 1.00 96.56 165 GLY A N 1
ATOM 1360 C CA . GLY A 1 165 ? -12.333 10.353 17.000 1.00 96.56 165 GLY A CA 1
ATOM 1361 C C . GLY A 1 165 ? -11.231 9.596 16.260 1.00 96.56 165 GLY A C 1
ATOM 1362 O O . GLY A 1 165 ? -10.987 9.851 15.079 1.00 96.56 165 GLY A O 1
ATOM 1363 N N . ILE A 1 166 ? -10.667 8.571 16.901 1.00 96.50 166 ILE A N 1
ATOM 1364 C CA . ILE A 1 166 ? -9.632 7.708 16.313 1.00 96.50 166 ILE A CA 1
ATOM 1365 C C . ILE A 1 166 ? -10.143 7.023 15.036 1.00 96.50 166 ILE A C 1
ATOM 1367 O O . ILE A 1 166 ? -9.444 6.978 14.023 1.00 96.50 166 ILE A O 1
ATOM 1371 N N . GLN A 1 167 ? -11.387 6.536 15.021 1.00 96.25 167 GLN A N 1
ATOM 1372 C CA . GLN A 1 167 ? -11.978 5.925 13.824 1.00 96.25 167 GLN A CA 1
ATOM 1373 C C . GLN A 1 167 ? -12.107 6.903 12.646 1.00 96.25 167 GLN A C 1
ATOM 1375 O O . GLN A 1 167 ? -11.877 6.520 11.487 1.00 96.25 167 GLN A O 1
ATOM 1380 N N . LYS A 1 168 ? -12.460 8.165 12.920 1.00 97.38 168 LYS A N 1
ATOM 1381 C CA . LYS A 1 168 ? -12.498 9.228 11.906 1.00 97.38 168 LYS A CA 1
ATOM 1382 C C . LYS A 1 168 ? -11.097 9.523 11.375 1.00 97.38 168 LYS A C 1
ATOM 1384 O O . LYS A 1 168 ? -10.929 9.593 10.157 1.00 97.38 168 LYS A O 1
ATOM 1389 N N . GLU A 1 169 ? -10.096 9.609 12.247 1.00 96.94 169 GLU A N 1
ATOM 1390 C CA . GLU A 1 169 ? -8.695 9.817 11.855 1.00 96.94 169 GLU A CA 1
ATOM 1391 C C . GLU A 1 169 ? -8.164 8.675 10.980 1.00 96.94 169 GLU A C 1
ATOM 1393 O O . GLU A 1 169 ? -7.662 8.921 9.883 1.00 96.94 169 GLU A O 1
ATOM 1398 N N . ILE A 1 170 ? -8.371 7.419 11.390 1.00 97.62 170 ILE A N 1
ATOM 1399 C CA . ILE A 1 170 ? -8.031 6.224 10.599 1.00 97.62 170 ILE A CA 1
ATOM 1400 C C . ILE A 1 170 ? -8.669 6.299 9.207 1.00 97.62 170 ILE A C 1
ATOM 1402 O O . ILE A 1 170 ? -8.031 6.006 8.191 1.00 97.62 170 ILE A O 1
ATOM 1406 N N . SER A 1 171 ? -9.942 6.689 9.143 1.00 97.69 171 SER A N 1
ATOM 1407 C CA . SER A 1 171 ? -10.671 6.818 7.881 1.00 97.69 171 SER A CA 1
ATOM 1408 C C . SER A 1 171 ? -10.111 7.942 7.006 1.00 97.69 171 SER A C 1
ATOM 1410 O O . SER A 1 171 ? -10.009 7.765 5.789 1.00 97.69 171 SER A O 1
ATOM 1412 N N . SER A 1 172 ? -9.720 9.067 7.607 1.00 97.62 172 SER A N 1
ATOM 1413 C CA . SER A 1 172 ? -9.088 10.197 6.922 1.00 97.62 172 SER A CA 1
ATOM 1414 C C . SER A 1 172 ? -7.734 9.807 6.325 1.00 97.62 172 SER A C 1
ATOM 1416 O O . SER A 1 172 ? -7.543 9.931 5.113 1.00 97.62 172 SER A O 1
ATOM 1418 N N . LEU A 1 173 ? -6.847 9.201 7.123 1.00 96.69 173 LEU A N 1
ATOM 1419 C CA . LEU A 1 173 ? -5.532 8.725 6.678 1.00 96.69 173 LEU A CA 1
ATOM 1420 C C . LEU A 1 173 ? -5.658 7.729 5.518 1.00 96.69 173 LEU A C 1
ATOM 1422 O O . LEU A 1 173 ? -4.994 7.858 4.489 1.00 96.69 173 LEU A O 1
ATOM 1426 N N . ARG A 1 174 ? -6.590 6.770 5.618 1.00 96.69 174 ARG A N 1
ATOM 1427 C CA . ARG A 1 174 ? -6.872 5.814 4.531 1.00 96.69 174 ARG A CA 1
ATOM 1428 C C . ARG A 1 174 ? -7.323 6.498 3.240 1.00 96.69 174 ARG A C 1
ATOM 1430 O O . ARG A 1 174 ? -6.994 6.019 2.152 1.00 96.69 174 ARG A O 1
ATOM 1437 N N . ARG A 1 175 ? -8.105 7.579 3.332 1.00 97.12 175 ARG A N 1
ATOM 1438 C CA . ARG A 1 175 ? -8.541 8.361 2.164 1.00 97.12 175 ARG A CA 1
ATOM 1439 C C . ARG A 1 175 ? -7.376 9.131 1.558 1.00 97.12 175 ARG A C 1
ATOM 1441 O O . ARG A 1 175 ? -7.203 9.073 0.347 1.00 97.12 175 ARG A O 1
ATOM 1448 N N . GLN A 1 176 ? -6.561 9.780 2.379 1.00 96.56 176 GLN A N 1
ATOM 1449 C CA . GLN A 1 176 ? -5.396 10.529 1.916 1.00 96.56 176 GLN A CA 1
ATOM 1450 C C . GLN A 1 176 ? -4.371 9.615 1.220 1.00 96.56 176 GLN A C 1
ATOM 1452 O O . GLN A 1 176 ? -4.017 9.884 0.075 1.00 96.56 176 GLN A O 1
ATOM 1457 N N . ILE A 1 177 ? -4.019 8.462 1.810 1.00 95.81 177 ILE A N 1
ATOM 1458 C CA . ILE A 1 177 ? -3.160 7.449 1.158 1.00 95.81 177 ILE A CA 1
ATOM 1459 C C . ILE A 1 177 ? -3.748 7.028 -0.195 1.00 95.81 177 ILE A C 1
ATOM 1461 O O . ILE A 1 177 ? -3.041 6.902 -1.197 1.00 95.81 177 ILE A O 1
ATOM 1465 N N . ARG A 1 178 ? -5.067 6.805 -0.252 1.00 96.69 178 ARG A N 1
ATOM 1466 C CA . ARG A 1 178 ? -5.751 6.447 -1.499 1.00 96.69 178 ARG A CA 1
ATOM 1467 C C . ARG A 1 178 ? -5.671 7.569 -2.534 1.00 96.69 178 ARG A C 1
ATOM 1469 O O . ARG A 1 178 ? -5.537 7.258 -3.712 1.00 96.69 178 ARG A O 1
ATOM 1476 N N . ASN A 1 179 ? -5.760 8.829 -2.121 1.00 96.69 179 ASN A N 1
ATOM 1477 C CA . ASN A 1 179 ? -5.679 9.980 -3.015 1.00 96.69 179 ASN A CA 1
ATOM 1478 C C . ASN A 1 179 ? -4.276 10.126 -3.611 1.00 96.69 179 ASN A C 1
ATOM 1480 O O . ASN A 1 179 ? -4.172 10.242 -4.828 1.00 96.69 179 ASN A O 1
ATOM 1484 N N . ILE A 1 180 ? -3.220 9.992 -2.800 1.00 93.75 180 ILE A N 1
ATOM 1485 C CA . ILE A 1 180 ? -1.827 9.992 -3.283 1.00 93.75 180 ILE A CA 1
ATOM 1486 C C . ILE A 1 180 ? -1.624 8.860 -4.301 1.00 93.75 180 ILE A C 1
ATOM 1488 O O . ILE A 1 180 ? -1.165 9.078 -5.418 1.00 93.75 180 ILE A O 1
ATOM 1492 N N . ARG A 1 181 ? -2.081 7.642 -3.979 1.00 92.38 181 ARG A N 1
ATOM 1493 C CA . ARG A 1 181 ? -2.005 6.506 -4.917 1.00 92.38 181 ARG A CA 1
ATOM 1494 C C . ARG A 1 181 ? -2.799 6.723 -6.204 1.00 92.38 181 ARG A C 1
ATOM 1496 O O . ARG A 1 181 ? -2.431 6.172 -7.239 1.00 92.38 181 ARG A O 1
ATOM 1503 N N . LYS A 1 182 ? -3.918 7.450 -6.138 1.00 94.19 182 LYS A N 1
ATOM 1504 C CA . LYS A 1 182 ? -4.755 7.757 -7.303 1.00 94.19 182 LYS A CA 1
ATOM 1505 C C . LYS A 1 182 ? -4.111 8.798 -8.211 1.00 94.19 182 LYS A C 1
ATOM 1507 O O . LYS A 1 182 ? -4.200 8.613 -9.422 1.00 94.19 182 LYS A O 1
ATOM 1512 N N . ALA A 1 183 ? -3.475 9.827 -7.647 1.00 92.50 183 ALA A N 1
ATOM 1513 C CA . ALA A 1 183 ? -2.781 10.863 -8.411 1.00 92.50 183 ALA A CA 1
ATOM 1514 C C . ALA A 1 183 ? -1.770 10.236 -9.387 1.00 92.50 183 ALA A C 1
ATOM 1516 O O . ALA A 1 183 ? -1.847 10.469 -10.591 1.00 92.50 183 ALA A O 1
ATOM 1517 N N . ASP A 1 184 ? -0.958 9.296 -8.894 1.00 91.94 184 ASP A N 1
ATOM 1518 C CA . ASP A 1 184 ? 0.097 8.648 -9.682 1.00 91.94 184 ASP A CA 1
ATOM 1519 C C . ASP A 1 184 ? -0.204 7.186 -10.049 1.00 91.94 184 ASP A C 1
ATOM 1521 O O . ASP A 1 184 ? 0.698 6.361 -10.232 1.00 91.94 184 ASP A O 1
ATOM 1525 N N . ALA A 1 185 ? -1.483 6.821 -10.192 1.00 91.62 185 ALA A N 1
ATOM 1526 C CA . ALA A 1 185 ? -1.905 5.425 -10.368 1.00 91.62 185 ALA A CA 1
ATOM 1527 C C . ALA A 1 185 ? -1.195 4.704 -11.534 1.00 91.62 185 ALA A C 1
ATOM 1529 O O . ALA A 1 185 ? -0.832 3.524 -11.435 1.00 91.62 185 ALA A O 1
ATOM 1530 N N . LYS A 1 186 ? -0.957 5.410 -12.647 1.00 92.75 186 LYS A N 1
ATOM 1531 C CA . LYS A 1 186 ? -0.240 4.872 -13.819 1.00 92.75 186 LYS A CA 1
ATOM 1532 C C . LYS A 1 186 ? 1.235 4.593 -13.512 1.00 92.75 186 LYS A C 1
ATOM 1534 O O . LYS A 1 186 ? 1.767 3.569 -13.941 1.00 92.75 186 LYS A O 1
ATOM 1539 N N . LEU A 1 187 ? 1.890 5.468 -12.753 1.00 92.06 187 LEU A N 1
ATOM 1540 C CA . LEU A 1 187 ? 3.297 5.316 -12.387 1.00 92.06 187 LEU A CA 1
ATOM 1541 C C . LEU A 1 187 ? 3.470 4.157 -11.400 1.00 92.06 187 LEU A C 1
ATOM 1543 O O . LEU A 1 187 ? 4.302 3.281 -11.637 1.00 92.06 187 LEU A O 1
ATOM 1547 N N . PHE A 1 188 ? 2.611 4.058 -10.380 1.00 92.19 188 PHE A N 1
ATOM 1548 C CA . PHE A 1 188 ? 2.624 2.942 -9.428 1.00 92.19 188 PHE A CA 1
ATOM 1549 C C . PHE A 1 188 ? 2.376 1.582 -10.096 1.00 92.19 188 PHE A C 1
ATOM 1551 O O . PHE A 1 188 ? 3.060 0.597 -9.801 1.00 92.19 188 PHE A O 1
ATOM 1558 N N . THR A 1 189 ? 1.413 1.498 -11.019 1.00 91.62 189 THR A N 1
ATOM 1559 C CA . THR A 1 189 ? 1.136 0.253 -11.760 1.00 91.62 189 THR A CA 1
ATOM 1560 C C . THR A 1 189 ? 2.286 -0.121 -12.695 1.00 91.62 189 THR A C 1
ATOM 1562 O O . THR A 1 189 ? 2.664 -1.296 -12.756 1.00 91.62 189 THR A O 1
ATOM 1565 N N . SER A 1 190 ? 2.891 0.864 -13.365 1.00 91.56 190 SER A N 1
ATOM 1566 C CA . SER A 1 190 ? 4.081 0.684 -14.204 1.00 91.56 190 SER A CA 1
ATOM 1567 C C . SER A 1 190 ? 5.279 0.180 -13.393 1.00 91.56 190 SER A C 1
ATOM 1569 O O . SER A 1 190 ? 5.877 -0.836 -13.759 1.00 91.56 190 SER A O 1
ATOM 1571 N N . LEU A 1 191 ? 5.574 0.809 -12.249 1.00 91.50 191 LEU A N 1
ATOM 1572 C CA . LEU A 1 191 ? 6.643 0.395 -11.339 1.00 91.50 191 LEU A CA 1
ATOM 1573 C C . LEU A 1 191 ? 6.405 -1.031 -10.822 1.00 91.50 191 LEU A C 1
ATOM 1575 O O . LEU A 1 191 ? 7.296 -1.875 -10.901 1.00 91.50 191 LEU A O 1
ATOM 1579 N N . LYS A 1 192 ? 5.177 -1.357 -10.396 1.00 90.19 192 LYS A N 1
ATOM 1580 C CA . LYS A 1 192 ? 4.808 -2.709 -9.940 1.00 90.19 192 LYS A CA 1
ATOM 1581 C C . LYS A 1 192 ? 4.989 -3.763 -11.034 1.00 90.19 192 LYS A C 1
ATOM 1583 O O . LYS A 1 192 ? 5.462 -4.864 -10.751 1.00 90.19 192 LYS A O 1
ATOM 1588 N N . LYS A 1 193 ? 4.616 -3.454 -12.281 1.00 89.88 193 LYS A N 1
ATOM 1589 C CA . LYS A 1 193 ? 4.769 -4.370 -13.422 1.00 89.88 193 LYS A CA 1
ATOM 1590 C C . LYS A 1 193 ? 6.245 -4.609 -13.741 1.00 89.88 193 LYS A C 1
ATOM 1592 O O . LYS A 1 193 ? 6.658 -5.761 -13.846 1.00 89.88 193 LYS A O 1
ATOM 1597 N N . LYS A 1 194 ? 7.043 -3.544 -13.852 1.00 86.50 194 LYS A N 1
ATOM 1598 C CA . LYS A 1 194 ? 8.474 -3.635 -14.190 1.00 86.50 194 LYS A CA 1
ATOM 1599 C C . LYS A 1 194 ? 9.307 -4.242 -13.056 1.00 86.50 194 LYS A C 1
ATOM 1601 O O . LYS A 1 194 ? 10.194 -5.047 -13.322 1.00 86.50 194 LYS A O 1
ATOM 1606 N N . GLY A 1 195 ? 8.966 -3.960 -11.799 1.00 79.56 195 GLY A N 1
ATOM 1607 C CA . GLY A 1 195 ? 9.606 -4.564 -10.629 1.00 79.56 195 GLY A CA 1
ATOM 1608 C C . GLY A 1 195 ? 9.390 -6.079 -10.513 1.00 79.56 195 GLY A C 1
ATOM 1609 O O . GLY A 1 195 ? 10.273 -6.781 -10.030 1.00 79.56 195 GLY A O 1
ATOM 1610 N N . ARG A 1 196 ? 8.260 -6.619 -10.998 1.00 79.62 196 ARG A N 1
ATOM 1611 C CA . ARG A 1 196 ? 8.044 -8.079 -11.078 1.00 79.62 196 ARG A CA 1
ATOM 1612 C C . ARG A 1 196 ? 8.971 -8.745 -12.090 1.00 79.62 196 ARG A C 1
ATOM 1614 O O . ARG A 1 196 ? 9.519 -9.797 -11.795 1.00 79.62 196 ARG A O 1
ATOM 1621 N N . VAL A 1 197 ? 9.177 -8.113 -13.246 1.00 74.62 197 VAL A N 1
ATOM 1622 C CA . VAL A 1 197 ? 10.093 -8.617 -14.284 1.00 74.62 197 VAL A CA 1
ATOM 1623 C C . VAL A 1 197 ? 11.525 -8.703 -13.747 1.00 74.62 197 VAL A C 1
ATOM 1625 O O . VAL A 1 197 ? 12.205 -9.685 -14.006 1.00 74.62 197 VAL A O 1
ATOM 1628 N N . ARG A 1 198 ? 11.949 -7.740 -12.917 1.00 69.75 198 ARG A N 1
ATOM 1629 C CA . ARG A 1 198 ? 13.267 -7.750 -12.256 1.00 69.75 198 ARG A CA 1
ATOM 1630 C C . ARG A 1 198 ? 13.486 -8.938 -11.304 1.00 69.75 198 ARG A C 1
ATOM 1632 O O . ARG A 1 198 ? 14.630 -9.302 -11.104 1.00 69.75 198 ARG A O 1
ATOM 1639 N N . LYS A 1 199 ? 12.439 -9.507 -10.689 1.00 65.81 199 LYS A N 1
ATOM 1640 C CA . LYS A 1 199 ? 12.566 -10.620 -9.719 1.00 65.81 199 LYS A CA 1
ATOM 1641 C C . LYS A 1 199 ? 12.564 -12.012 -10.361 1.00 65.81 199 LYS A C 1
ATOM 1643 O O . LYS A 1 199 ? 12.872 -12.981 -9.679 1.00 65.81 199 LYS A O 1
ATOM 1648 N N . ASN A 1 200 ? 12.174 -12.106 -11.630 1.00 58.06 200 ASN A N 1
ATOM 1649 C CA . ASN A 1 200 ? 12.031 -13.370 -12.359 1.00 58.06 200 ASN A CA 1
ATOM 1650 C C . ASN A 1 200 ? 13.226 -13.660 -13.291 1.00 58.06 200 ASN A C 1
ATOM 1652 O O . ASN A 1 200 ? 13.175 -14.612 -14.069 1.00 58.06 200 ASN A O 1
ATOM 1656 N N . HIS A 1 201 ? 14.259 -12.819 -13.236 1.00 46.97 201 HIS A N 1
ATOM 1657 C CA . HIS A 1 201 ? 15.523 -12.924 -13.959 1.00 46.97 201 HIS A CA 1
ATOM 1658 C C . HIS A 1 201 ? 16.665 -12.834 -12.954 1.00 46.97 201 HIS A C 1
ATOM 1660 O O . HIS A 1 201 ? 17.684 -13.511 -13.193 1.00 46.97 201 HIS A O 1
#